Protein AF-0000000067862428 (afdb_homodimer)

Sequence (260 aa):
MLLAIDLQSDEPIYTQICNQIIEGMAKRELLPGDKLPSVRSLGADIGINFHTVNKAYQILKQEGFIQIHRQKGVVIHPDGVAKADELFFTKLQTKLKPLIAESVVRGVTEEKWLEVSKAIFDEMHGRRVEMLLAIDLQSDEPIYTQICNQIIEGMAKRELLPGDKLPSVRSLGADIGINFHTVNKAYQILKQEGFIQIHRQKGVVIHPDGVAKADELFFTKLQTKLKPLIAESVVRGVTEEKWLEVSKAIFDEMHGRRVE

Structure (mmCIF, N/CA/C/O backbone):
data_AF-0000000067862428-model_v1
#
loop_
_entity.id
_entity.type
_entity.pdbx_description
1 polymer 'Lmo0909 protein'
#
loop_
_atom_site.group_PDB
_atom_site.id
_atom_site.type_symbol
_atom_site.label_atom_id
_atom_site.label_alt_id
_atom_site.label_comp_id
_atom_site.label_asym_id
_atom_site.label_entity_id
_atom_site.label_seq_id
_atom_site.pdbx_PDB_ins_code
_atom_site.Cartn_x
_atom_site.Cartn_y
_atom_site.Cartn_z
_atom_site.occupancy
_atom_site.B_iso_or_equiv
_atom_site.auth_seq_id
_atom_site.auth_comp_id
_atom_site.auth_asym_id
_atom_site.auth_atom_id
_atom_site.pdbx_PDB_model_num
ATOM 1 N N . MET A 1 1 ? -0.987 26.234 1.412 1 65.75 1 MET A N 1
ATOM 2 C CA . MET A 1 1 ? -0.55 24.844 1.299 1 65.75 1 MET A CA 1
ATOM 3 C C . MET A 1 1 ? -0.619 24.359 -0.148 1 65.75 1 MET A C 1
ATOM 5 O O . MET A 1 1 ? -1.626 24.578 -0.827 1 65.75 1 MET A O 1
ATOM 9 N N . LEU A 1 2 ? 0.562 23.969 -0.722 1 77.25 2 LEU A N 1
ATOM 10 C CA . LEU A 1 2 ? 0.622 23.625 -2.139 1 77.25 2 LEU A CA 1
ATOM 11 C C . LEU A 1 2 ? 0.621 22.125 -2.332 1 77.25 2 LEU A C 1
ATOM 13 O O . LEU A 1 2 ? 1.569 21.438 -1.937 1 77.25 2 LEU A O 1
ATOM 17 N N . LEU A 1 3 ? -0.553 21.578 -2.594 1 93.06 3 LEU A N 1
ATOM 18 C CA . LEU A 1 3 ? -0.666 20.172 -2.934 1 93.06 3 LEU A CA 1
ATOM 19 C C . LEU A 1 3 ? -0.562 19.969 -4.441 1 93.06 3 LEU A C 1
ATOM 21 O O . LEU A 1 3 ? -1.037 20.797 -5.219 1 93.06 3 LEU A O 1
ATOM 25 N N . ALA A 1 4 ? 0.116 19.016 -4.84 1 94.44 4 ALA A N 1
ATOM 26 C CA . ALA A 1 4 ? 0.214 18.641 -6.246 1 94.44 4 ALA A CA 1
ATOM 27 C C . ALA A 1 4 ? -0.667 17.438 -6.547 1 94.44 4 ALA A C 1
ATOM 29 O O . ALA A 1 4 ? -0.372 16.312 -6.113 1 94.44 4 ALA A O 1
ATOM 30 N N . ILE A 1 5 ? -1.719 17.719 -7.391 1 96.75 5 ILE A N 1
ATOM 31 C CA . ILE A 1 5 ? -2.691 16.672 -7.66 1 96.75 5 ILE A CA 1
ATOM 32 C C . ILE A 1 5 ? -2.492 16.141 -9.078 1 96.75 5 ILE A C 1
ATOM 34 O O . ILE A 1 5 ? -2.357 16.906 -10.023 1 96.75 5 ILE A O 1
ATOM 38 N N . ASP A 1 6 ? -2.398 14.875 -9.195 1 96.5 6 ASP A N 1
ATOM 39 C CA . ASP A 1 6 ? -2.312 14.219 -10.492 1 96.5 6 ASP A CA 1
ATOM 40 C C . ASP A 1 6 ? -3.666 13.641 -10.906 1 96.5 6 ASP A C 1
ATOM 42 O O . ASP A 1 6 ? -4.066 12.578 -10.43 1 96.5 6 ASP A O 1
ATOM 46 N N . LEU A 1 7 ? -4.293 14.258 -11.867 1 95.06 7 LEU A N 1
ATOM 47 C CA . LEU A 1 7 ? -5.637 13.891 -12.289 1 95.06 7 LEU A CA 1
ATOM 48 C C . LEU A 1 7 ? -5.613 12.617 -13.125 1 95.06 7 LEU A C 1
ATOM 50 O O . LEU A 1 7 ? -6.656 12 -13.367 1 95.06 7 LEU A O 1
ATOM 54 N N . GLN A 1 8 ? -4.457 12.172 -13.5 1 95.31 8 GLN A N 1
ATOM 55 C CA . GLN A 1 8 ? -4.348 11 -14.359 1 95.31 8 GLN A CA 1
ATOM 56 C C . GLN A 1 8 ? -3.977 9.758 -13.555 1 95.31 8 GLN A C 1
ATOM 58 O O . GLN A 1 8 ? -3.904 8.656 -14.094 1 95.31 8 GLN A O 1
ATOM 63 N N . SER A 1 9 ? -3.725 9.992 -12.273 1 95.19 9 SER A N 1
ATOM 64 C CA . SER A 1 9 ? -3.35 8.883 -11.398 1 95.19 9 SER A CA 1
ATOM 65 C C . SER A 1 9 ? -4.531 7.957 -11.141 1 95.19 9 SER A C 1
ATOM 67 O O . SER A 1 9 ? -5.684 8.398 -11.125 1 95.19 9 SER A O 1
ATOM 69 N N . ASP A 1 10 ? -4.25 6.695 -10.867 1 91.88 10 ASP A N 1
ATOM 70 C CA . ASP A 1 10 ? -5.281 5.746 -10.461 1 91.88 10 ASP A CA 1
ATOM 71 C C . ASP A 1 10 ? -5.695 5.969 -9.008 1 91.88 10 ASP A C 1
ATOM 73 O O . ASP A 1 10 ? -6.715 5.441 -8.562 1 91.88 10 ASP A O 1
ATOM 77 N N . GLU A 1 11 ? -5 6.797 -8.352 1 95.94 11 GLU A N 1
ATOM 78 C CA . GLU A 1 11 ? -5.316 7.109 -6.961 1 95.94 11 GLU A CA 1
ATOM 79 C C . GLU A 1 11 ? -6.391 8.188 -6.871 1 95.94 11 GLU A C 1
ATOM 81 O O . GLU A 1 11 ? -6.254 9.258 -7.469 1 95.94 11 GLU A O 1
ATOM 86 N N . PRO A 1 12 ? -7.391 7.887 -6.082 1 97.06 12 PRO A N 1
ATOM 87 C CA . PRO A 1 12 ? -8.414 8.922 -5.918 1 97.06 12 PRO A CA 1
ATOM 88 C C . PRO A 1 12 ? -7.836 10.242 -5.402 1 97.06 12 PRO A C 1
ATOM 90 O O . PRO A 1 12 ? -6.91 10.234 -4.586 1 97.06 12 PRO A O 1
ATOM 93 N N . ILE A 1 13 ? -8.422 11.258 -5.773 1 97.56 13 ILE A N 1
ATOM 94 C CA . ILE A 1 13 ? -7.93 12.594 -5.469 1 97.56 13 ILE A CA 1
ATOM 95 C C . ILE A 1 13 ? -7.949 12.82 -3.957 1 97.56 13 ILE A C 1
ATOM 97 O O . ILE A 1 13 ? -7.02 13.398 -3.396 1 97.56 13 ILE A O 1
ATOM 101 N N . TYR A 1 14 ? -9.047 12.352 -3.283 1 98.25 14 TYR A N 1
ATOM 102 C CA . TYR A 1 14 ? -9.117 12.57 -1.843 1 98.25 14 TYR A CA 1
ATOM 103 C C . TYR A 1 14 ? -7.984 11.852 -1.125 1 98.25 14 TYR A C 1
ATOM 105 O O . TYR A 1 14 ? -7.477 12.336 -0.112 1 98.25 14 TYR A O 1
ATOM 113 N N . THR A 1 15 ? -7.562 10.727 -1.69 1 98.25 15 THR A N 1
ATOM 114 C CA . THR A 1 15 ? -6.445 9.992 -1.117 1 98.25 15 THR A CA 1
ATOM 115 C C . THR A 1 15 ? -5.133 10.742 -1.318 1 98.25 15 THR A C 1
ATOM 117 O O . THR A 1 15 ? -4.289 10.781 -0.422 1 98.25 15 THR A O 1
ATOM 120 N N . GLN A 1 16 ? -4.977 11.344 -2.451 1 98.25 16 GLN A N 1
ATOM 121 C CA . GLN A 1 16 ? -3.795 12.156 -2.717 1 98.25 16 GLN A CA 1
ATOM 122 C C . GLN A 1 16 ? -3.691 13.312 -1.729 1 98.25 16 GLN A C 1
ATOM 124 O O . GLN A 1 16 ? -2.609 13.602 -1.215 1 98.25 16 GLN A O 1
ATOM 129 N N . ILE A 1 17 ? -4.812 13.906 -1.473 1 98.19 17 ILE A N 1
ATOM 130 C CA . ILE A 1 17 ? -4.855 15.016 -0.529 1 98.19 17 ILE A CA 1
ATOM 131 C C . ILE A 1 17 ? -4.461 14.531 0.863 1 98.19 17 ILE A C 1
ATOM 133 O O . ILE A 1 17 ? -3.578 15.102 1.503 1 98.19 17 ILE A O 1
ATOM 137 N N . CYS A 1 18 ? -5.074 13.406 1.26 1 98.56 18 CYS A N 1
ATOM 138 C CA . CYS A 1 18 ? -4.746 12.836 2.562 1 98.56 18 CYS A CA 1
ATOM 139 C C . CYS A 1 18 ? -3.256 12.539 2.664 1 98.56 18 CYS A C 1
ATOM 141 O O . CYS A 1 18 ? -2.598 12.961 3.617 1 98.56 18 CYS A O 1
ATOM 143 N N . ASN A 1 19 ? -2.764 11.883 1.667 1 98.56 19 ASN A N 1
ATOM 144 C CA . ASN A 1 19 ? -1.376 11.438 1.685 1 98.56 19 ASN A CA 1
ATOM 145 C C . ASN A 1 19 ? -0.406 12.609 1.73 1 98.56 19 ASN A C 1
ATOM 147 O O . ASN A 1 19 ? 0.596 12.57 2.447 1 98.56 19 ASN A O 1
ATOM 151 N N . GLN A 1 20 ? -0.658 13.633 1.022 1 98.12 20 GLN A N 1
ATOM 152 C CA . GLN A 1 20 ? 0.255 14.766 0.966 1 98.12 20 GLN A CA 1
ATOM 153 C C . GLN A 1 20 ? 0.235 15.555 2.273 1 98.12 20 GLN A C 1
ATOM 155 O O . GLN A 1 20 ? 1.266 16.078 2.705 1 98.12 20 GLN A O 1
ATOM 160 N N . ILE A 1 21 ? -0.926 15.633 2.922 1 98.06 21 ILE A N 1
ATOM 161 C CA . ILE A 1 21 ? -0.999 16.297 4.215 1 98.06 21 ILE A CA 1
ATOM 162 C C . ILE A 1 21 ? -0.227 15.5 5.258 1 98.06 21 ILE A C 1
ATOM 164 O O . ILE A 1 21 ? 0.571 16.062 6.016 1 98.06 21 ILE A O 1
ATOM 168 N N . ILE A 1 22 ? -0.395 14.211 5.215 1 98.44 22 ILE A N 1
ATOM 169 C CA . ILE A 1 22 ? 0.298 13.336 6.156 1 98.44 22 ILE A CA 1
ATOM 170 C C . ILE A 1 22 ? 1.803 13.398 5.902 1 98.44 22 ILE A C 1
ATOM 172 O O . ILE A 1 22 ? 2.596 13.445 6.844 1 98.44 22 ILE A O 1
ATOM 176 N N . GLU A 1 23 ? 2.166 13.406 4.652 1 98.06 23 GLU A N 1
ATOM 177 C CA . GLU A 1 23 ? 3.576 13.539 4.301 1 98.06 23 GLU A CA 1
ATOM 178 C C . GLU A 1 23 ? 4.148 14.859 4.812 1 98.06 23 GLU A C 1
ATOM 180 O O . GLU A 1 23 ? 5.277 14.898 5.305 1 98.06 23 GLU A O 1
ATOM 185 N N . GLY A 1 24 ? 3.369 15.914 4.676 1 97.31 24 GLY A N 1
ATOM 186 C CA . GLY A 1 24 ? 3.785 17.188 5.227 1 97.31 24 GLY A CA 1
ATOM 187 C C . GLY A 1 24 ? 3.99 17.156 6.73 1 97.31 24 GLY A C 1
ATOM 188 O O . GLY A 1 24 ? 4.918 17.781 7.246 1 97.31 24 GLY A O 1
ATOM 189 N N . MET A 1 25 ? 3.148 16.438 7.398 1 97.56 25 MET A N 1
ATOM 190 C CA . MET A 1 25 ? 3.301 16.281 8.844 1 97.56 25 MET A CA 1
ATOM 191 C C . MET A 1 25 ? 4.559 15.469 9.172 1 97.56 25 MET A C 1
ATOM 193 O O . MET A 1 25 ? 5.32 15.844 10.062 1 97.56 25 MET A O 1
ATOM 197 N N . ALA A 1 26 ? 4.762 14.438 8.398 1 97.88 26 ALA A N 1
ATOM 198 C CA . ALA A 1 26 ? 5.914 13.57 8.617 1 97.88 26 ALA A CA 1
ATOM 199 C C . ALA A 1 26 ? 7.223 14.336 8.414 1 97.88 26 ALA A C 1
ATOM 201 O O . ALA A 1 26 ? 8.188 14.133 9.156 1 97.88 26 ALA A O 1
ATOM 202 N N . LYS A 1 27 ? 7.188 15.234 7.484 1 97.31 27 LYS A N 1
ATOM 203 C CA . LYS A 1 27 ? 8.367 16.016 7.148 1 97.31 27 LYS A CA 1
ATOM 204 C C . LYS A 1 27 ? 8.508 17.234 8.062 1 97.31 27 LYS A C 1
ATOM 206 O O . LYS A 1 27 ? 9.438 18.031 7.922 1 97.31 27 LYS A O 1
ATOM 211 N N . ARG A 1 28 ? 7.562 17.469 8.906 1 96.19 28 ARG A N 1
ATOM 212 C CA . ARG A 1 28 ? 7.508 18.562 9.859 1 96.19 28 ARG A CA 1
ATOM 213 C C . ARG A 1 28 ? 7.316 19.906 9.141 1 96.19 28 ARG A C 1
ATOM 215 O O . ARG A 1 28 ? 7.727 20.953 9.648 1 96.19 28 ARG A O 1
ATOM 222 N N . GLU A 1 29 ? 6.785 19.812 7.984 1 96.12 29 GLU A N 1
ATOM 223 C CA . GLU A 1 29 ? 6.359 21.016 7.285 1 96.12 29 GLU A CA 1
ATOM 224 C C . GLU A 1 29 ? 5.02 21.516 7.816 1 96.12 29 GLU A C 1
ATOM 226 O O . GLU A 1 29 ? 4.672 22.688 7.637 1 96.12 29 GLU A O 1
ATOM 231 N N . LEU A 1 30 ? 4.242 20.609 8.383 1 96.75 30 LEU A N 1
ATOM 232 C CA . LEU A 1 30 ? 2.988 20.875 9.078 1 96.75 30 LEU A CA 1
ATOM 233 C C . LEU A 1 30 ? 3.072 20.422 10.539 1 96.75 30 LEU A C 1
ATOM 235 O O . LEU A 1 30 ? 3.256 19.234 10.812 1 96.75 30 LEU A O 1
ATOM 239 N N . LEU A 1 31 ? 2.891 21.312 11.414 1 96.88 31 LEU A N 1
ATOM 240 C CA . LEU A 1 31 ? 3.055 21.031 12.836 1 96.88 31 LEU A CA 1
ATOM 241 C C . LEU A 1 31 ? 1.709 21.062 13.555 1 96.88 31 LEU A C 1
ATOM 243 O O . LEU A 1 31 ? 0.748 21.656 13.062 1 96.88 31 LEU A O 1
ATOM 247 N N . PRO A 1 32 ? 1.643 20.375 14.711 1 97.06 32 PRO A N 1
ATOM 248 C CA . PRO A 1 32 ? 0.407 20.453 15.492 1 97.06 32 PRO A CA 1
ATOM 249 C C . PRO A 1 32 ? -0.049 21.891 15.742 1 97.06 32 PRO A C 1
ATOM 251 O O . PRO A 1 32 ? 0.766 22.75 16.078 1 97.06 32 PRO A O 1
ATOM 254 N N . GLY A 1 33 ? -1.257 22.094 15.461 1 95.94 33 GLY A N 1
ATOM 255 C CA . GLY A 1 33 ? -1.819 23.406 15.688 1 95.94 33 GLY A CA 1
ATOM 256 C C . GLY A 1 33 ? -1.79 24.297 14.453 1 95.94 33 GLY A C 1
ATOM 257 O O . GLY A 1 33 ? -2.475 25.312 14.398 1 95.94 33 GLY A O 1
ATOM 258 N N . ASP A 1 34 ? -1.031 23.922 13.406 1 96.56 34 ASP A N 1
ATOM 259 C CA . ASP A 1 34 ? -0.972 24.719 12.172 1 96.56 34 ASP A CA 1
ATOM 260 C C . ASP A 1 34 ? -2.338 24.781 11.5 1 96.56 34 ASP A C 1
ATOM 262 O O . ASP A 1 34 ? -3.074 23.781 11.477 1 96.56 34 ASP A O 1
ATOM 266 N N . LYS A 1 35 ? -2.574 25.875 10.852 1 96.12 35 LYS A N 1
ATOM 267 C CA . LYS A 1 35 ? -3.824 26.031 10.109 1 96.12 35 LYS A CA 1
ATOM 268 C C . LYS A 1 35 ? -3.727 25.422 8.719 1 96.12 35 LYS A C 1
ATOM 270 O O . LYS A 1 35 ? -2.684 25.516 8.062 1 96.12 35 LYS A O 1
ATOM 275 N N . LEU A 1 36 ? -4.781 24.781 8.32 1 97.06 36 LEU A N 1
ATOM 276 C CA . LEU A 1 36 ? -4.977 24.344 6.941 1 97.06 36 LEU A CA 1
ATOM 277 C C . LEU A 1 36 ? -6.047 25.203 6.262 1 97.06 36 LEU A C 1
ATOM 279 O O . LEU A 1 36 ? -6.906 25.781 6.926 1 97.06 36 LEU A O 1
ATOM 283 N N . PRO A 1 37 ? -5.957 25.328 4.93 1 95.94 37 PRO A N 1
ATOM 284 C CA . PRO A 1 37 ? -7.035 26.047 4.238 1 95.94 37 PRO A CA 1
ATOM 285 C C . PRO A 1 37 ? -8.406 25.422 4.473 1 95.94 37 PRO A C 1
ATOM 287 O O . PRO A 1 37 ? -8.5 24.219 4.762 1 95.94 37 PRO A O 1
ATOM 290 N N . SER A 1 38 ? -9.398 26.219 4.297 1 95.12 38 SER A N 1
ATOM 291 C CA . SER A 1 38 ? -10.758 25.688 4.324 1 95.12 38 SER A CA 1
ATOM 292 C C . SER A 1 38 ? -11 24.75 3.146 1 95.12 38 SER A C 1
ATOM 294 O O . SER A 1 38 ? -10.25 24.75 2.172 1 95.12 38 SER A O 1
ATOM 296 N N . VAL A 1 39 ? -12.055 23.938 3.264 1 95.38 39 VAL A N 1
ATOM 297 C CA . VAL A 1 39 ? -12.445 23.047 2.184 1 95.38 39 VAL A CA 1
ATOM 298 C C . VAL A 1 39 ? -12.617 23.828 0.887 1 95.38 39 VAL A C 1
ATOM 300 O O . VAL A 1 39 ? -12.062 23.453 -0.152 1 95.38 39 VAL A O 1
ATOM 303 N N . ARG A 1 40 ? -13.336 24.969 0.984 1 93.62 40 ARG A N 1
ATOM 304 C CA . ARG A 1 40 ? -13.617 25.781 -0.193 1 93.62 40 ARG A CA 1
ATOM 305 C C . ARG A 1 40 ? -12.344 26.422 -0.741 1 93.62 40 ARG A C 1
ATOM 307 O O . ARG A 1 40 ? -12.109 26.406 -1.951 1 93.62 40 ARG A O 1
ATOM 314 N N . SER A 1 41 ? -11.531 26.938 0.124 1 94.88 41 SER A N 1
ATOM 315 C CA . SER A 1 41 ? -10.297 27.609 -0.287 1 94.88 41 SER A CA 1
ATOM 316 C C . SER A 1 41 ? -9.32 26.609 -0.925 1 94.88 41 SER A C 1
ATOM 318 O O . SER A 1 41 ? -8.727 26.906 -1.961 1 94.88 41 SER A O 1
ATOM 320 N N . LEU A 1 42 ? -9.172 25.422 -0.349 1 95.38 42 LEU A N 1
ATOM 321 C CA . LEU A 1 42 ? -8.266 24.422 -0.904 1 95.38 42 LEU A CA 1
ATOM 322 C C . LEU A 1 42 ? -8.758 23.938 -2.266 1 95.38 42 LEU A C 1
ATOM 324 O O . LEU A 1 42 ? -7.969 23.812 -3.205 1 95.38 42 LEU A O 1
ATOM 328 N N . GLY A 1 43 ? -10.039 23.641 -2.301 1 95.94 43 GLY A N 1
ATOM 329 C CA . GLY A 1 43 ? -10.609 23.234 -3.578 1 95.94 43 GLY A CA 1
ATOM 330 C C . GLY A 1 43 ? -10.336 24.234 -4.688 1 95.94 43 GLY A C 1
ATOM 331 O O . GLY A 1 43 ? -9.953 23.844 -5.797 1 95.94 43 GLY A O 1
ATOM 332 N N . ALA A 1 44 ? -10.508 25.562 -4.379 1 94.62 44 ALA A N 1
ATOM 333 C CA . ALA A 1 44 ? -10.266 26.625 -5.34 1 94.62 44 ALA A CA 1
ATOM 334 C C . ALA A 1 44 ? -8.797 26.703 -5.723 1 94.62 44 ALA A C 1
ATOM 336 O O . ALA A 1 44 ? -8.461 26.859 -6.898 1 94.62 44 ALA A O 1
ATOM 337 N N . ASP A 1 45 ? -7.953 26.531 -4.824 1 92.69 45 ASP A N 1
ATOM 338 C CA . ASP A 1 45 ? -6.512 26.656 -5.027 1 92.69 45 ASP A CA 1
ATOM 339 C C . ASP A 1 45 ? -6 25.562 -5.965 1 92.69 45 ASP A C 1
ATOM 341 O O . ASP A 1 45 ? -5.137 25.812 -6.809 1 92.69 45 ASP A O 1
ATOM 345 N N . ILE A 1 46 ? -6.602 24.328 -5.832 1 92.81 46 ILE A N 1
ATOM 346 C CA . ILE A 1 46 ? -6.02 23.219 -6.574 1 92.81 46 ILE A CA 1
ATOM 347 C C . ILE A 1 46 ? -6.961 22.812 -7.707 1 92.81 46 ILE A C 1
ATOM 349 O O . ILE A 1 46 ? -6.656 21.891 -8.469 1 92.81 46 ILE A O 1
ATOM 353 N N . GLY A 1 47 ? -8.148 23.453 -7.766 1 94.75 47 GLY A N 1
ATOM 354 C CA . GLY A 1 47 ? -9.086 23.188 -8.844 1 94.75 47 GLY A CA 1
ATOM 355 C C . GLY A 1 47 ? -9.812 21.875 -8.688 1 94.75 47 GLY A C 1
ATOM 356 O O . GLY A 1 47 ? -9.969 21.125 -9.656 1 94.75 47 GLY A O 1
ATOM 357 N N . ILE A 1 48 ? -10.156 21.5 -7.5 1 95.62 48 ILE A N 1
ATOM 358 C CA . ILE A 1 48 ? -10.844 20.25 -7.199 1 95.62 48 ILE A CA 1
ATOM 359 C C . ILE A 1 48 ? -12.188 20.531 -6.539 1 95.62 48 ILE A C 1
ATOM 361 O O . ILE A 1 48 ? -12.312 21.484 -5.758 1 95.62 48 ILE A O 1
ATOM 365 N N . ASN A 1 49 ? -13.148 19.781 -6.824 1 95.44 49 ASN A N 1
ATOM 366 C CA . ASN A 1 49 ? -14.484 19.891 -6.242 1 95.44 49 ASN A CA 1
ATOM 367 C C . ASN A 1 49 ? -14.43 19.891 -4.715 1 95.44 49 ASN A C 1
ATOM 369 O O . ASN A 1 49 ? -13.68 19.109 -4.121 1 95.44 49 ASN A O 1
ATOM 373 N N . PHE A 1 50 ? -15.195 20.766 -4.066 1 96 50 PHE A N 1
ATOM 374 C CA . PHE A 1 50 ? -15.18 20.875 -2.615 1 96 50 PHE A CA 1
ATOM 375 C C . PHE A 1 50 ? -15.641 19.578 -1.961 1 96 50 PHE A C 1
ATOM 377 O O . PHE A 1 50 ? -15.18 19.234 -0.873 1 96 50 PHE A O 1
ATOM 384 N N . HIS A 1 51 ? -16.422 18.781 -2.635 1 98 51 HIS A N 1
ATOM 385 C CA . HIS A 1 51 ? -16.875 17.531 -2.045 1 98 51 HIS A CA 1
ATOM 386 C C . HIS A 1 51 ? -15.719 16.547 -1.876 1 98 51 HIS A C 1
ATOM 388 O O . HIS A 1 51 ? -15.672 15.805 -0.894 1 98 51 HIS A O 1
ATOM 394 N N . THR A 1 52 ? -14.852 16.562 -2.846 1 98.12 52 THR A N 1
ATOM 395 C CA . THR A 1 52 ? -13.672 15.703 -2.797 1 98.12 52 THR A CA 1
ATOM 396 C C . THR A 1 52 ? -12.734 16.141 -1.674 1 98.12 52 THR A C 1
ATOM 398 O O . THR A 1 52 ? -12.234 15.305 -0.916 1 98.12 52 THR A O 1
ATOM 401 N N . VAL A 1 53 ? -12.555 17.438 -1.576 1 97.62 53 VAL A N 1
ATOM 402 C CA . VAL A 1 53 ? -11.719 17.969 -0.512 1 97.62 53 VAL A CA 1
ATOM 403 C C . VAL A 1 53 ? -12.336 17.656 0.847 1 97.62 53 VAL A C 1
ATOM 405 O O . VAL A 1 53 ? -11.641 17.25 1.776 1 97.62 53 VAL A O 1
ATOM 408 N N . ASN A 1 54 ? -13.641 17.844 0.925 1 97.94 54 ASN A N 1
ATOM 409 C CA . ASN A 1 54 ? -14.344 17.578 2.174 1 97.94 54 ASN A CA 1
ATOM 410 C C . ASN A 1 54 ? -14.203 16.109 2.588 1 97.94 54 ASN A C 1
ATOM 412 O O . ASN A 1 54 ? -14.016 15.812 3.77 1 97.94 54 ASN A O 1
ATOM 416 N N . LYS A 1 55 ? -14.312 15.203 1.648 1 98.5 55 LYS A N 1
ATOM 417 C CA . LYS A 1 55 ? -14.109 13.789 1.937 1 98.5 55 LYS A CA 1
ATOM 418 C C . LYS A 1 55 ? -12.727 13.547 2.549 1 98.5 55 LYS A C 1
ATOM 420 O O . LYS A 1 55 ? -12.602 12.836 3.543 1 98.5 55 LYS A O 1
ATOM 425 N N . ALA A 1 56 ? -11.711 14.164 1.992 1 98.44 56 ALA A N 1
ATOM 426 C CA . ALA A 1 56 ? -10.352 14.016 2.504 1 98.44 56 ALA A CA 1
ATOM 427 C C . ALA A 1 56 ? -10.242 14.547 3.932 1 98.44 56 ALA A C 1
ATOM 429 O O . ALA A 1 56 ? -9.688 13.883 4.809 1 98.44 56 ALA A O 1
ATOM 430 N N . TYR A 1 57 ? -10.773 15.703 4.172 1 98.25 57 TYR A N 1
ATOM 431 C CA . TYR A 1 57 ? -10.695 16.328 5.488 1 98.25 57 TYR A CA 1
ATOM 432 C C . TYR A 1 57 ? -11.461 15.523 6.523 1 98.25 57 TYR A C 1
ATOM 434 O O . TYR A 1 57 ? -11.031 15.406 7.672 1 98.25 57 TYR A O 1
ATOM 442 N N . GLN A 1 58 ? -12.578 14.953 6.078 1 98.38 58 GLN A N 1
ATOM 443 C CA . GLN A 1 58 ? -13.352 14.141 7.012 1 98.38 58 GLN A CA 1
ATOM 444 C C . GLN A 1 58 ? -12.586 12.883 7.406 1 98.38 58 GLN A C 1
ATOM 446 O O . GLN A 1 58 ? -12.594 12.477 8.57 1 98.38 58 GLN A O 1
ATOM 451 N N . ILE A 1 59 ? -11.945 12.273 6.48 1 98.31 59 ILE A N 1
ATOM 452 C CA . ILE A 1 59 ? -11.133 11.094 6.758 1 98.31 59 ILE A CA 1
ATOM 453 C C . ILE A 1 59 ? -10 11.453 7.711 1 98.31 59 ILE A C 1
ATOM 455 O O . ILE A 1 59 ? -9.781 10.773 8.711 1 98.31 59 ILE A O 1
ATOM 459 N N . LEU A 1 60 ? -9.312 12.547 7.438 1 98.44 60 LEU A N 1
ATOM 460 C CA . LEU A 1 60 ? -8.211 13 8.273 1 98.44 60 LEU A CA 1
ATOM 461 C C . LEU A 1 60 ? -8.688 13.32 9.688 1 98.44 60 LEU A C 1
ATOM 463 O O . LEU A 1 60 ? -7.984 13.047 10.656 1 98.44 60 LEU A O 1
ATOM 467 N N . LYS A 1 61 ? -9.891 13.914 9.742 1 98.19 61 LYS A N 1
ATOM 468 C CA . LYS A 1 61 ? -10.469 14.227 11.047 1 98.19 61 LYS A CA 1
ATOM 469 C C . LYS A 1 61 ? -10.781 12.953 11.828 1 98.19 61 LYS A C 1
ATOM 471 O O . LYS A 1 61 ? -10.422 12.836 13 1 98.19 61 LYS A O 1
ATOM 476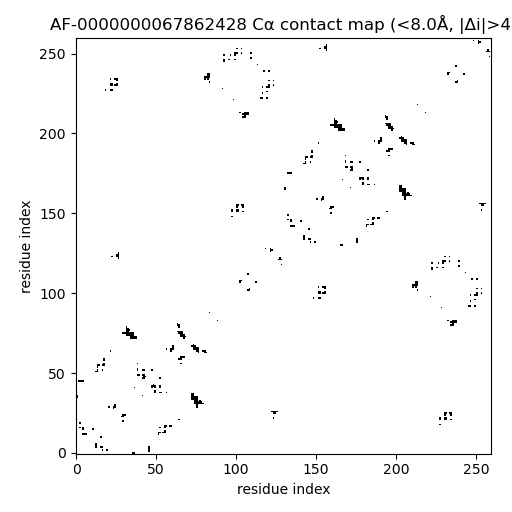 N N . GLN A 1 62 ? -11.414 11.992 11.172 1 97.69 62 GLN A N 1
ATOM 477 C CA . GLN A 1 62 ? -11.797 10.742 11.805 1 97.69 62 GLN A CA 1
ATOM 478 C C . GLN A 1 62 ? -10.578 9.977 12.312 1 97.69 62 GLN A C 1
ATOM 480 O O . GLN A 1 62 ? -10.625 9.336 13.367 1 97.69 62 GLN A O 1
ATOM 485 N N . GLU A 1 63 ? -9.516 10.078 11.562 1 97.19 63 GLU A N 1
ATOM 486 C CA . GLU A 1 63 ? -8.305 9.344 11.906 1 97.19 63 GLU A CA 1
ATOM 487 C C . GLU A 1 63 ? -7.461 10.117 12.922 1 97.19 63 GLU A C 1
ATOM 489 O O . GLU A 1 63 ? -6.398 9.648 13.336 1 97.19 63 GLU A O 1
ATOM 494 N N . GLY A 1 64 ? -7.828 11.344 13.203 1 97.69 64 GLY A N 1
ATOM 495 C CA . GLY A 1 64 ? -7.227 12.102 14.297 1 97.69 64 GLY A CA 1
ATOM 496 C C . GLY A 1 64 ? -6.078 12.984 13.852 1 97.69 64 GLY A C 1
ATOM 497 O O . GLY A 1 64 ? -5.273 13.43 14.672 1 97.69 64 GLY A O 1
ATOM 498 N N . PHE A 1 65 ? -5.996 13.273 12.562 1 98.31 65 PHE A N 1
ATOM 499 C CA . PHE A 1 65 ? -4.887 14.07 12.062 1 98.31 65 PHE A CA 1
ATOM 500 C C . PHE A 1 65 ? -5.199 15.555 12.156 1 98.31 65 PHE A C 1
ATOM 502 O O . PHE A 1 65 ? -4.297 16.375 12.375 1 98.31 65 PHE A O 1
ATOM 509 N N . ILE A 1 66 ? -6.535 15.883 11.992 1 98.19 66 ILE A N 1
ATOM 510 C CA . ILE A 1 66 ? -6.895 17.297 11.992 1 98.19 66 ILE A CA 1
ATOM 511 C C . ILE A 1 66 ? -8.148 17.516 12.836 1 98.19 66 ILE A C 1
ATOM 513 O O . ILE A 1 66 ? -8.812 16.547 13.234 1 98.19 66 ILE A O 1
ATOM 517 N N . GLN A 1 67 ? -8.367 18.75 13.117 1 97.38 67 GLN A N 1
ATOM 518 C CA . GLN A 1 67 ? -9.609 19.203 13.734 1 97.38 67 GLN A CA 1
ATOM 519 C C . GLN A 1 67 ? -10.297 20.25 12.867 1 97.38 67 GLN A C 1
ATOM 521 O O . GLN A 1 67 ? -9.633 21.094 12.25 1 97.38 67 GLN A O 1
ATOM 526 N N . ILE A 1 68 ? -11.555 20.125 12.859 1 94.94 68 ILE A N 1
ATOM 527 C CA . ILE A 1 68 ? -12.352 21.094 12.125 1 94.94 68 ILE A CA 1
ATOM 528 C C . ILE A 1 68 ? -13.219 21.891 13.102 1 94.94 68 ILE A C 1
ATOM 530 O O . ILE A 1 68 ? -14.008 21.312 13.852 1 94.94 68 ILE A O 1
ATOM 534 N N . HIS A 1 69 ? -13.016 23.188 13.102 1 90.88 69 HIS A N 1
ATOM 535 C CA . HIS A 1 69 ? -13.797 24.078 13.938 1 90.88 69 HIS A CA 1
ATOM 536 C C . HIS A 1 69 ? -14.656 25.016 13.086 1 90.88 69 HIS A C 1
ATOM 538 O O . HIS A 1 69 ? -14.18 25.562 12.094 1 90.88 69 HIS A O 1
ATOM 544 N N . ARG A 1 70 ? -15.859 25.141 13.43 1 85.88 70 ARG A N 1
ATOM 545 C CA . ARG A 1 70 ? -16.797 25.984 12.695 1 85.88 70 ARG A CA 1
ATOM 546 C C . ARG A 1 70 ? -16.281 27.422 12.586 1 85.88 70 ARG A C 1
ATOM 548 O O . ARG A 1 70 ? -16.359 28.047 11.523 1 85.88 70 ARG A O 1
ATOM 555 N N . GLN A 1 71 ? -15.641 28 13.633 1 84.56 71 GLN A N 1
ATOM 556 C CA . GLN A 1 71 ? -15.234 29.406 13.656 1 84.56 71 GLN A CA 1
ATOM 557 C C . GLN A 1 71 ? -13.734 29.547 13.414 1 84.56 71 GLN A C 1
ATOM 559 O O . GLN A 1 71 ? -13.297 30.516 12.797 1 84.56 71 GLN A O 1
ATOM 564 N N . LYS A 1 72 ? -12.953 28.5 13.688 1 84.38 72 LYS A N 1
ATOM 565 C CA . LYS A 1 72 ? -11.5 28.625 13.664 1 84.38 72 LYS A CA 1
ATOM 566 C C . LYS A 1 72 ? -10.906 27.953 12.43 1 84.38 72 LYS A C 1
ATOM 568 O O . LYS A 1 72 ? -9.719 28.078 12.156 1 84.38 72 LYS A O 1
ATOM 573 N N . GLY A 1 73 ? -11.766 27.25 11.758 1 93.94 73 GLY A N 1
ATOM 574 C CA . GLY A 1 73 ? -11.266 26.609 10.555 1 93.94 73 GLY A CA 1
ATOM 575 C C . GLY A 1 73 ? -10.703 25.219 10.797 1 93.94 73 GLY A C 1
ATOM 576 O O . GLY A 1 73 ? -11.203 24.484 11.641 1 93.94 73 GLY A O 1
ATOM 577 N N . VAL A 1 74 ? -9.75 24.828 9.93 1 96.5 74 VAL A N 1
ATOM 578 C CA . VAL A 1 74 ? -9.148 23.5 9.984 1 96.5 74 VAL A CA 1
ATOM 579 C C . VAL A 1 74 ? -7.715 23.609 10.508 1 96.5 74 VAL A C 1
ATOM 581 O O . VAL A 1 74 ? -6.941 24.453 10.047 1 96.5 74 VAL A O 1
ATOM 584 N N . VAL A 1 75 ? -7.355 22.766 11.484 1 97.25 75 VAL A N 1
ATOM 585 C CA . VAL A 1 75 ? -6 22.797 12.016 1 97.25 75 VAL A CA 1
ATOM 586 C C . VAL A 1 75 ? -5.465 21.375 12.148 1 97.25 75 VAL A C 1
ATOM 588 O O . VAL A 1 75 ? -6.238 20.422 12.32 1 97.25 75 VAL A O 1
ATOM 591 N N . ILE A 1 76 ? -4.203 21.266 12.023 1 97.94 76 ILE A N 1
ATOM 592 C CA . ILE A 1 76 ? -3.588 20 12.422 1 97.94 76 ILE A CA 1
ATOM 593 C C . ILE A 1 76 ? -3.885 19.734 13.898 1 97.94 76 ILE A C 1
ATOM 595 O O . ILE A 1 76 ? -3.824 20.641 14.727 1 97.94 76 ILE A O 1
ATOM 599 N N . HIS A 1 77 ? -4.219 18.516 14.227 1 97.38 77 HIS A N 1
ATOM 600 C CA . HIS A 1 77 ? -4.582 18.219 15.609 1 97.38 77 HIS A CA 1
ATOM 601 C C . HIS A 1 77 ? -3.529 18.75 16.578 1 97.38 77 HIS A C 1
ATOM 603 O O . HIS A 1 77 ? -2.363 18.359 16.516 1 97.38 77 HIS A O 1
ATOM 609 N N . PRO A 1 78 ? -3.889 19.594 17.516 1 95.75 78 PRO A N 1
ATOM 610 C CA . PRO A 1 78 ? -2.922 20.312 18.344 1 95.75 78 PRO A CA 1
ATOM 611 C C . PRO A 1 78 ? -2.16 19.375 19.297 1 95.75 78 PRO A C 1
ATOM 613 O O . PRO A 1 78 ? -1.022 19.672 19.672 1 95.75 78 PRO A O 1
ATOM 616 N N . ASP A 1 79 ? -2.717 18.25 19.688 1 94.75 79 ASP A N 1
ATOM 617 C CA . ASP A 1 79 ? -2.068 17.312 20.609 1 94.75 79 ASP A CA 1
ATOM 618 C C . ASP A 1 79 ? -1.247 16.281 19.844 1 94.75 79 ASP A C 1
ATOM 620 O O . ASP A 1 79 ? -0.712 15.344 20.438 1 94.75 79 ASP A O 1
ATOM 624 N N . GLY A 1 80 ? -1.168 16.406 18.516 1 93.25 80 GLY A N 1
ATOM 625 C CA . GLY A 1 80 ? -0.511 15.398 17.703 1 93.25 80 GLY A CA 1
ATOM 626 C C . GLY A 1 80 ? -1.411 14.227 17.375 1 93.25 80 GLY A C 1
ATOM 627 O O . GLY A 1 80 ? -2.613 14.258 17.641 1 93.25 80 GLY A O 1
ATOM 628 N N . VAL A 1 81 ? -0.812 13.266 16.703 1 94.94 81 VAL A N 1
ATOM 629 C CA . VAL A 1 81 ? -1.557 12.078 16.281 1 94.94 81 VAL A CA 1
ATOM 630 C C . VAL A 1 81 ? -1.261 10.922 17.234 1 94.94 81 VAL A C 1
ATOM 632 O O . VAL A 1 81 ? -0.164 10.836 17.797 1 94.94 81 VAL A O 1
ATOM 635 N N . ALA A 1 82 ? -2.238 10.117 17.422 1 95.81 82 ALA A N 1
ATOM 636 C CA . ALA A 1 82 ? -2.055 8.953 18.281 1 95.81 82 ALA A CA 1
ATOM 637 C C . ALA A 1 82 ? -0.906 8.078 17.797 1 95.81 82 ALA A C 1
ATOM 639 O O . ALA A 1 82 ? -0.745 7.883 16.594 1 95.81 82 ALA A O 1
ATOM 640 N N . LYS A 1 83 ? -0.141 7.598 18.75 1 97.38 83 LYS A N 1
ATOM 641 C CA . LYS A 1 83 ? 0.939 6.676 18.406 1 97.38 83 LYS A CA 1
ATOM 642 C C . LYS A 1 83 ? 0.39 5.375 17.844 1 97.38 83 LYS A C 1
ATOM 644 O O . LYS A 1 83 ? -0.746 4.992 18.125 1 97.38 83 LYS A O 1
ATOM 649 N N . ALA A 1 84 ? 1.213 4.766 17.062 1 98.12 84 ALA A N 1
ATOM 650 C CA . ALA A 1 84 ? 0.813 3.492 16.469 1 98.12 84 ALA A CA 1
ATOM 651 C C . ALA A 1 84 ? 0.443 2.48 17.562 1 98.12 84 ALA A C 1
ATOM 653 O O . ALA A 1 84 ? 1.195 2.283 18.516 1 98.12 84 ALA A O 1
ATOM 654 N N . ASP A 1 85 ? -0.69 1.877 17.406 1 97.5 85 ASP A N 1
ATOM 655 C CA . ASP A 1 85 ? -1.126 0.818 18.312 1 97.5 85 ASP A CA 1
ATOM 656 C C . ASP A 1 85 ? -1.2 -0.525 17.594 1 97.5 85 ASP A C 1
ATOM 658 O O . ASP A 1 85 ? -0.76 -0.646 16.453 1 97.5 85 ASP A O 1
ATOM 662 N N . GLU A 1 86 ? -1.74 -1.513 18.219 1 97.56 86 GLU A N 1
ATOM 663 C CA . GLU A 1 86 ? -1.777 -2.854 17.641 1 97.56 86 GLU A CA 1
ATOM 664 C C . GLU A 1 86 ? -2.615 -2.887 16.375 1 97.56 86 GLU A C 1
ATOM 666 O O . GLU A 1 86 ? -2.283 -3.6 15.422 1 97.56 86 GLU A O 1
ATOM 671 N N . LEU A 1 87 ? -3.662 -2.121 16.438 1 96.56 87 LEU A N 1
ATOM 672 C CA . LEU A 1 87 ? -4.543 -2.082 15.273 1 96.56 87 LEU A CA 1
ATOM 673 C C . LEU A 1 87 ? -3.83 -1.466 14.07 1 96.56 87 LEU A C 1
ATOM 675 O O . LEU A 1 87 ? -3.965 -1.952 12.945 1 96.56 87 LEU A O 1
ATOM 679 N N . PHE A 1 88 ? -3.059 -0.375 14.367 1 97.38 88 PHE A N 1
ATOM 680 C CA . PHE A 1 88 ? -2.287 0.251 13.297 1 97.38 88 PHE A CA 1
ATOM 681 C C . PHE A 1 88 ? -1.301 -0.739 12.688 1 97.38 88 PHE A C 1
ATOM 683 O O . PHE A 1 88 ? -1.201 -0.852 11.469 1 97.38 88 PHE A O 1
ATOM 690 N N . PHE A 1 89 ? -0.607 -1.522 13.492 1 98.12 89 PHE A N 1
ATOM 691 C CA . PHE A 1 89 ? 0.41 -2.439 12.984 1 98.12 89 PHE A CA 1
ATOM 692 C C . PHE A 1 89 ? -0.228 -3.578 12.203 1 98.12 89 PHE A C 1
ATOM 694 O O . PHE A 1 89 ? 0.333 -4.043 11.211 1 98.12 89 PHE A O 1
ATOM 701 N N . THR A 1 90 ? -1.39 -4.031 12.672 1 97.44 90 THR A N 1
ATOM 702 C CA . THR A 1 90 ? -2.105 -5.062 11.93 1 97.44 90 THR A CA 1
ATOM 703 C C . THR A 1 90 ? -2.477 -4.566 10.531 1 97.44 90 THR A C 1
ATOM 705 O O . THR A 1 90 ? -2.291 -5.277 9.547 1 97.44 90 THR A O 1
ATOM 708 N N . LYS A 1 91 ? -2.953 -3.336 10.453 1 97 91 LYS A N 1
ATOM 709 C CA . LYS A 1 91 ? -3.301 -2.736 9.164 1 97 91 LYS A CA 1
ATOM 710 C C . LYS A 1 91 ? -2.064 -2.561 8.289 1 97 91 LYS A C 1
ATOM 712 O O . LYS A 1 91 ? -2.107 -2.828 7.086 1 97 91 LYS A O 1
ATOM 717 N N . LEU A 1 92 ? -0.985 -2.09 8.922 1 98.12 92 LEU A N 1
ATOM 718 C CA . LEU A 1 92 ? 0.273 -1.894 8.211 1 98.12 92 LEU A CA 1
ATOM 719 C C . LEU A 1 92 ? 0.773 -3.207 7.617 1 98.12 92 LEU A C 1
ATOM 721 O O . LEU A 1 92 ? 1.165 -3.26 6.449 1 98.12 92 LEU A O 1
ATOM 725 N N . GLN A 1 93 ? 0.752 -4.262 8.383 1 98.06 93 GLN A N 1
ATOM 726 C CA . GLN A 1 93 ? 1.188 -5.574 7.918 1 98.06 93 GLN A CA 1
ATOM 727 C C . GLN A 1 93 ? 0.352 -6.039 6.73 1 98.06 93 GLN A C 1
ATOM 729 O O . GLN A 1 93 ? 0.89 -6.57 5.758 1 98.06 93 GLN A O 1
ATOM 734 N N . THR A 1 94 ? -0.948 -5.777 6.879 1 97.19 94 THR A N 1
ATOM 735 C CA . THR A 1 94 ? -1.866 -6.188 5.824 1 97.19 94 THR A CA 1
ATOM 736 C C . THR A 1 94 ? -1.543 -5.465 4.516 1 97.19 94 THR A C 1
ATOM 738 O O . THR A 1 94 ? -1.639 -6.051 3.438 1 97.19 94 THR A O 1
ATOM 741 N N . LYS A 1 95 ? -1.12 -4.219 4.586 1 97.81 95 LYS A N 1
ATOM 742 C CA . LYS A 1 95 ? -0.798 -3.424 3.406 1 97.81 95 LYS A CA 1
ATOM 743 C C . LYS A 1 95 ? 0.584 -3.777 2.865 1 97.81 95 LYS A C 1
ATOM 745 O O . LYS A 1 95 ? 0.81 -3.746 1.654 1 97.81 95 LYS A O 1
ATOM 750 N N . LEU A 1 96 ? 1.509 -4.148 3.721 1 98.69 96 LEU A N 1
ATOM 751 C CA . LEU A 1 96 ? 2.885 -4.426 3.326 1 98.69 96 LEU A CA 1
ATOM 752 C C . LEU A 1 96 ? 3.01 -5.828 2.738 1 98.69 96 LEU A C 1
ATOM 754 O O . LEU A 1 96 ? 3.854 -6.07 1.872 1 98.69 96 LEU A O 1
ATOM 758 N N . LYS A 1 97 ? 2.17 -6.758 3.154 1 98.44 97 LYS A N 1
ATOM 759 C CA . LYS A 1 97 ? 2.305 -8.164 2.795 1 98.44 97 LYS A CA 1
ATOM 760 C C . LYS A 1 97 ? 2.273 -8.352 1.281 1 98.44 97 LYS A C 1
ATOM 762 O O . LYS A 1 97 ? 3.184 -8.953 0.707 1 98.44 97 LYS A O 1
ATOM 767 N N . PRO A 1 98 ? 1.264 -7.758 0.614 1 98.38 98 PRO A N 1
ATOM 768 C CA . PRO A 1 98 ? 1.263 -7.949 -0.839 1 98.38 98 PRO A CA 1
ATOM 769 C C . PRO A 1 98 ? 2.443 -7.266 -1.523 1 98.38 98 PRO A C 1
ATOM 771 O O . PRO A 1 98 ? 2.945 -7.758 -2.537 1 98.38 98 PRO A O 1
ATOM 774 N N . LEU A 1 99 ? 2.885 -6.145 -1.044 1 98.75 99 LEU A N 1
ATOM 775 C CA . LEU A 1 99 ? 4.023 -5.441 -1.625 1 98.75 99 LEU A CA 1
ATOM 776 C C . LEU A 1 99 ? 5.301 -6.262 -1.479 1 98.75 99 LEU A C 1
ATOM 778 O O . LEU A 1 99 ? 6.086 -6.367 -2.422 1 98.75 99 LEU A O 1
ATOM 782 N N . ILE A 1 100 ? 5.492 -6.871 -0.335 1 98.88 100 ILE A N 1
ATOM 783 C CA . ILE A 1 100 ? 6.684 -7.668 -0.072 1 98.88 100 ILE A CA 1
ATOM 784 C C . ILE A 1 100 ? 6.621 -8.969 -0.866 1 98.88 100 ILE A C 1
ATOM 786 O O . ILE A 1 100 ? 7.621 -9.406 -1.44 1 98.88 100 ILE A O 1
ATOM 790 N N . ALA A 1 101 ? 5.441 -9.586 -0.938 1 98.62 101 ALA A N 1
ATOM 791 C CA . ALA A 1 101 ? 5.281 -10.812 -1.717 1 98.62 101 ALA A CA 1
ATOM 792 C C . ALA A 1 101 ? 5.691 -10.594 -3.17 1 98.62 101 ALA A C 1
ATOM 794 O O . ALA A 1 101 ? 6.465 -11.375 -3.727 1 98.62 101 ALA A O 1
ATOM 795 N N . GLU A 1 102 ? 5.172 -9.523 -3.729 1 98.56 102 GLU A N 1
ATOM 796 C CA . GLU A 1 102 ? 5.527 -9.25 -5.117 1 98.56 102 GLU A CA 1
ATOM 797 C C . GLU A 1 102 ? 7.02 -8.953 -5.258 1 98.56 102 GLU A C 1
ATOM 799 O O . GLU A 1 102 ? 7.656 -9.391 -6.223 1 98.56 102 GLU A O 1
ATOM 804 N N . SER A 1 103 ? 7.547 -8.195 -4.324 1 98.75 103 SER A N 1
ATOM 805 C CA . SER A 1 103 ? 8.977 -7.895 -4.328 1 98.75 103 SER A CA 1
ATOM 806 C C . SER A 1 103 ? 9.805 -9.172 -4.301 1 98.75 103 SER A C 1
ATOM 808 O O . SER A 1 103 ? 10.773 -9.305 -5.051 1 98.75 103 SER A O 1
ATOM 810 N N . VAL A 1 104 ? 9.414 -10.133 -3.482 1 98.25 104 VAL A N 1
ATOM 811 C CA . VAL A 1 104 ? 10.125 -11.406 -3.365 1 98.25 104 VAL A CA 1
ATOM 812 C C . VAL A 1 104 ? 10.055 -12.156 -4.691 1 98.25 104 VAL A C 1
ATOM 814 O O . VAL A 1 104 ? 11.07 -12.648 -5.188 1 98.25 104 VAL A O 1
ATOM 817 N N . VAL A 1 105 ? 8.891 -12.18 -5.273 1 97.88 105 VAL A N 1
ATOM 818 C CA . VAL A 1 105 ? 8.688 -12.914 -6.52 1 97.88 105 VAL A CA 1
ATOM 819 C C . VAL A 1 105 ? 9.555 -12.305 -7.621 1 97.88 105 VAL A C 1
ATOM 821 O O . VAL A 1 105 ? 10.078 -13.023 -8.477 1 97.88 105 VAL A O 1
ATOM 824 N N . ARG A 1 106 ? 9.805 -11 -7.492 1 98.12 106 ARG A N 1
ATOM 825 C CA . ARG A 1 106 ? 10.562 -10.305 -8.523 1 98.12 106 ARG A CA 1
ATOM 826 C C . ARG A 1 106 ? 12.039 -10.195 -8.148 1 98.12 106 ARG A C 1
ATOM 828 O O . ARG A 1 106 ? 12.789 -9.445 -8.766 1 98.12 106 ARG A O 1
ATOM 835 N N . GLY A 1 107 ? 12.43 -10.82 -7.07 1 97.5 107 GLY A N 1
ATOM 836 C CA . GLY A 1 107 ? 13.836 -10.977 -6.746 1 97.5 107 GLY A CA 1
ATOM 837 C C . GLY A 1 107 ? 14.383 -9.844 -5.891 1 97.5 107 GLY A C 1
ATOM 838 O O . GLY A 1 107 ? 15.594 -9.664 -5.785 1 97.5 107 GLY A O 1
ATOM 839 N N . VAL A 1 108 ? 13.516 -9.062 -5.312 1 98.19 108 VAL A N 1
ATOM 840 C CA . VAL A 1 108 ? 13.961 -8.008 -4.41 1 98.19 108 VAL A CA 1
ATOM 841 C C . VAL A 1 108 ? 14.383 -8.609 -3.074 1 98.19 108 VAL A C 1
ATOM 843 O O . VAL A 1 108 ? 13.602 -9.312 -2.426 1 98.19 108 VAL A O 1
ATOM 846 N N . THR A 1 109 ? 15.578 -8.344 -2.674 1 97.19 109 THR A N 1
ATOM 847 C CA . THR A 1 109 ? 16.094 -8.875 -1.419 1 97.19 109 THR A CA 1
ATOM 848 C C . THR A 1 109 ? 15.633 -8.023 -0.237 1 97.19 109 THR A C 1
ATOM 850 O O . THR A 1 109 ? 15.18 -6.895 -0.418 1 97.19 109 THR A O 1
ATOM 853 N N . GLU A 1 110 ? 15.75 -8.656 0.894 1 97.06 110 GLU A N 1
ATOM 854 C CA . GLU A 1 110 ? 15.453 -7.898 2.107 1 97.06 110 GLU A CA 1
ATOM 855 C C . GLU A 1 110 ? 16.328 -6.652 2.209 1 97.06 110 GLU A C 1
ATOM 857 O O . GLU A 1 110 ? 15.852 -5.586 2.611 1 97.06 110 GLU A O 1
ATOM 862 N N . GLU A 1 111 ? 17.562 -6.797 1.822 1 97.31 111 GLU A N 1
ATOM 863 C CA . GLU A 1 111 ? 18.5 -5.68 1.86 1 97.31 111 GLU A CA 1
ATOM 864 C C . GLU A 1 111 ? 18.047 -4.543 0.951 1 97.31 111 GLU A C 1
ATOM 866 O O . GLU A 1 111 ? 18.062 -3.373 1.346 1 97.31 111 GLU A O 1
ATOM 871 N N . LYS A 1 112 ? 17.672 -4.871 -0.25 1 97.94 112 LYS A N 1
ATOM 872 C CA . LYS A 1 112 ? 17.219 -3.85 -1.189 1 97.94 112 LYS A CA 1
ATOM 873 C C . LYS A 1 112 ? 15.93 -3.197 -0.71 1 97.94 112 LYS A C 1
ATOM 875 O O . LYS A 1 112 ? 15.758 -1.984 -0.839 1 97.94 112 LYS A O 1
ATOM 880 N N . TRP A 1 113 ? 15.008 -4.035 -0.173 1 98.38 113 TRP A N 1
ATOM 881 C CA . TRP A 1 113 ? 13.773 -3.523 0.417 1 98.38 113 TRP A CA 1
ATOM 882 C C . TRP A 1 113 ? 14.078 -2.49 1.498 1 98.38 113 TRP A C 1
ATOM 884 O O . TRP A 1 113 ? 13.461 -1.42 1.531 1 98.38 113 TRP A O 1
ATOM 894 N N . LEU A 1 114 ? 15.031 -2.785 2.34 1 97.19 114 LEU A N 1
ATOM 895 C CA . LEU A 1 114 ? 15.422 -1.896 3.428 1 97.19 114 LEU A CA 1
ATOM 896 C C . LEU A 1 114 ? 16.031 -0.607 2.889 1 97.19 114 LEU A C 1
ATOM 898 O O . LEU A 1 114 ? 15.797 0.473 3.432 1 97.19 114 LEU A O 1
ATOM 902 N N . GLU A 1 115 ? 16.812 -0.725 1.874 1 97.81 115 GLU A N 1
ATOM 903 C CA . GLU A 1 115 ? 17.406 0.452 1.256 1 97.81 115 GLU A CA 1
ATOM 904 C C . GLU A 1 115 ? 16.344 1.414 0.742 1 97.81 115 GLU A C 1
ATOM 906 O O . GLU A 1 115 ? 16.438 2.625 0.948 1 97.81 115 GLU A O 1
ATOM 911 N N . VAL A 1 116 ? 15.352 0.851 0.099 1 98.31 116 VAL A N 1
ATOM 912 C CA . VAL A 1 116 ? 14.273 1.671 -0.443 1 98.31 116 VAL A CA 1
ATOM 913 C C . VAL A 1 116 ? 13.508 2.344 0.697 1 98.31 116 VAL A C 1
ATOM 915 O O . VAL A 1 116 ? 13.25 3.549 0.651 1 98.31 116 VAL A O 1
ATOM 918 N N . SER A 1 117 ? 13.156 1.543 1.718 1 98.56 117 SER A N 1
ATOM 919 C CA . SER A 1 117 ? 12.445 2.076 2.875 1 98.56 117 SER A CA 1
ATOM 920 C C . SER A 1 117 ? 13.25 3.176 3.561 1 98.56 117 SER A C 1
ATOM 922 O O . SER A 1 117 ? 12.703 4.227 3.906 1 98.56 117 SER A O 1
ATOM 924 N N . LYS A 1 118 ? 14.57 2.939 3.729 1 97.75 118 LYS A N 1
ATOM 925 C CA . LYS A 1 118 ? 15.445 3.891 4.41 1 97.75 118 LYS A CA 1
ATOM 926 C C . LYS A 1 118 ? 15.516 5.215 3.654 1 97.75 118 LYS A C 1
ATOM 928 O O . LYS A 1 118 ? 15.531 6.285 4.266 1 97.75 118 LYS A O 1
ATOM 933 N N . ALA A 1 119 ? 15.602 5.109 2.4 1 97.94 119 ALA A N 1
ATOM 934 C CA . AL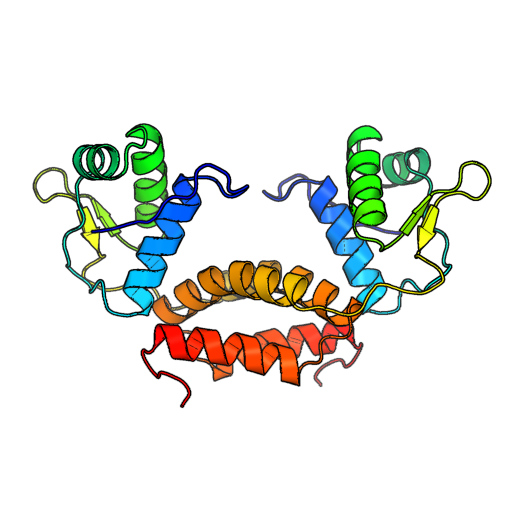A A 1 119 ? 15.633 6.324 1.588 1 97.94 119 ALA A CA 1
ATOM 935 C C . ALA A 1 119 ? 14.383 7.176 1.826 1 97.94 119 ALA A C 1
ATOM 937 O O . ALA A 1 119 ? 14.477 8.406 1.905 1 97.94 119 ALA A O 1
ATOM 938 N N . ILE A 1 120 ? 13.258 6.547 1.981 1 98.44 120 ILE A N 1
ATOM 939 C CA . ILE A 1 120 ? 12.008 7.27 2.193 1 98.44 120 ILE A CA 1
ATOM 940 C C . ILE A 1 120 ? 11.977 7.832 3.611 1 98.44 120 ILE A C 1
ATOM 942 O O . ILE A 1 120 ? 11.562 8.977 3.822 1 98.44 120 ILE A O 1
ATOM 946 N N . PHE A 1 121 ? 12.406 7.059 4.59 1 98.38 121 PHE A N 1
ATOM 947 C CA . PHE A 1 121 ? 12.508 7.559 5.953 1 98.38 121 PHE A CA 1
ATOM 948 C C . PHE A 1 121 ? 13.383 8.805 6.012 1 98.38 121 PHE A C 1
ATOM 950 O O . PHE A 1 121 ? 13.047 9.773 6.691 1 98.38 121 PHE A O 1
ATOM 957 N N . ASP A 1 122 ? 14.516 8.719 5.293 1 97.56 122 ASP A N 1
ATOM 958 C CA . ASP A 1 122 ? 15.43 9.852 5.262 1 97.56 122 ASP A CA 1
ATOM 959 C C . ASP A 1 122 ? 14.75 11.094 4.684 1 97.56 122 ASP A C 1
ATOM 961 O O . ASP A 1 122 ? 14.961 12.203 5.172 1 97.56 122 ASP A O 1
ATOM 965 N N . GLU A 1 123 ? 13.977 10.844 3.678 1 96.81 123 GLU A N 1
ATOM 966 C CA . GLU A 1 123 ? 13.219 11.938 3.084 1 96.81 123 GLU A CA 1
ATOM 967 C C . GLU A 1 123 ? 12.266 12.562 4.094 1 96.81 123 GLU A C 1
ATOM 969 O O . GLU A 1 123 ? 12.102 13.789 4.141 1 96.81 123 GLU A O 1
ATOM 974 N N . MET A 1 124 ? 11.625 11.719 4.922 1 97 124 MET A N 1
ATOM 975 C CA . MET A 1 124 ? 10.68 12.203 5.914 1 97 124 MET A CA 1
ATOM 976 C C . MET A 1 124 ? 11.398 12.984 7.016 1 97 124 MET A C 1
ATOM 978 O O . MET A 1 124 ? 10.867 13.969 7.523 1 97 124 MET A O 1
ATOM 982 N N . HIS A 1 125 ? 12.547 12.57 7.363 1 92.19 125 HIS A N 1
ATOM 983 C CA . HIS A 1 125 ? 13.281 13.18 8.461 1 92.19 125 HIS A CA 1
ATOM 984 C C . HIS A 1 125 ? 14.141 14.352 7.977 1 92.19 125 HIS A C 1
ATOM 986 O O . HIS A 1 125 ? 14.812 15 8.773 1 92.19 125 HIS A O 1
ATOM 992 N N . GLY A 1 126 ? 14.07 14.648 6.664 1 84.81 126 GLY A N 1
ATOM 993 C CA . GLY A 1 126 ? 14.875 15.727 6.113 1 84.81 126 GLY A CA 1
ATOM 994 C C . GLY A 1 126 ? 16.344 15.375 5.965 1 84.81 126 GLY A C 1
ATOM 995 O O . GLY A 1 126 ? 17.188 16.25 5.844 1 84.81 126 GLY A O 1
ATOM 996 N N . ARG A 1 127 ? 16.828 14.07 6.246 1 68.5 127 ARG A N 1
ATOM 997 C CA . ARG A 1 127 ? 18.203 13.641 6.137 1 68.5 127 ARG A CA 1
ATOM 998 C C . ARG A 1 127 ? 18.562 13.32 4.688 1 68.5 127 ARG A C 1
ATOM 1000 O O . ARG A 1 127 ? 17.844 12.586 4.012 1 68.5 127 ARG A O 1
ATOM 1007 N N . ARG A 1 128 ? 18.906 14.305 3.82 1 55.62 128 ARG A N 1
ATOM 1008 C CA . ARG A 1 128 ? 19.297 14.047 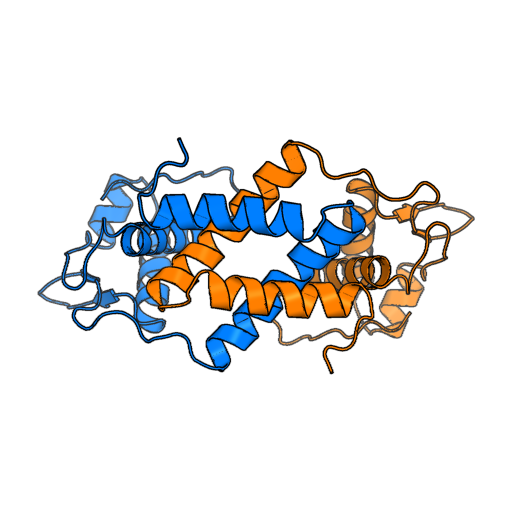2.439 1 55.62 128 ARG A CA 1
ATOM 1009 C C . ARG A 1 128 ? 20.484 13.086 2.377 1 55.62 128 ARG A C 1
ATOM 1011 O O . ARG A 1 128 ? 21.375 13.141 3.227 1 55.62 128 ARG A O 1
ATOM 1018 N N . VAL A 1 129 ? 20.328 11.695 1.948 1 45.88 129 VAL A N 1
ATOM 1019 C CA . VAL A 1 129 ? 21.469 10.812 1.733 1 45.88 129 VAL A CA 1
ATOM 1020 C C . VAL A 1 129 ? 22.516 11.508 0.873 1 45.88 129 VAL A C 1
ATOM 1022 O O . VAL A 1 129 ? 22.234 11.922 -0.255 1 45.88 129 V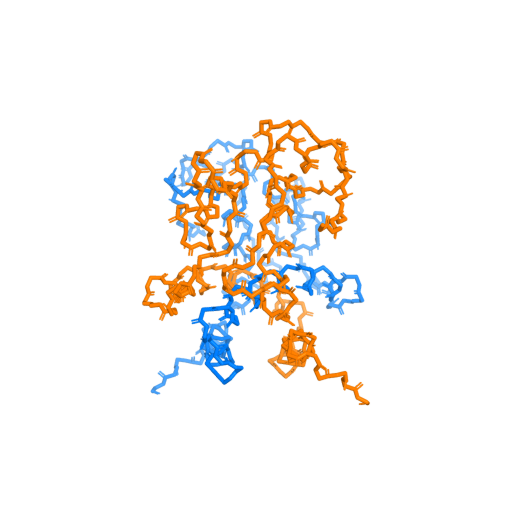AL A O 1
ATOM 1025 N N . GLU A 1 130 ? 23.578 12.133 1.362 1 35.66 130 GLU A N 1
ATOM 1026 C CA . GLU A 1 130 ? 24.75 12.391 0.527 1 35.66 130 GLU A CA 1
ATOM 1027 C C . GLU A 1 130 ? 25.25 11.109 -0.136 1 35.66 130 GLU A C 1
ATOM 1029 O O . GLU A 1 130 ? 25.109 10.016 0.425 1 35.66 130 GLU A O 1
ATOM 1034 N N . MET B 1 1 ? -6.426 -25.156 -5.52 1 65.5 1 MET B N 1
ATOM 1035 C CA . MET B 1 1 ? -5.867 -23.953 -4.93 1 65.5 1 MET B CA 1
ATOM 1036 C C . MET B 1 1 ? -6.879 -23.281 -4.004 1 65.5 1 MET B C 1
ATOM 1038 O O . MET B 1 1 ? -8.047 -23.109 -4.363 1 65.5 1 MET B O 1
ATOM 1042 N N . LEU B 1 2 ? -6.535 -23.156 -2.691 1 76.81 2 LEU B N 1
ATOM 1043 C CA . LEU B 1 2 ? -7.484 -22.656 -1.701 1 76.81 2 LEU B CA 1
ATOM 1044 C C . LEU B 1 2 ? -7.234 -21.188 -1.389 1 76.81 2 LEU B C 1
ATOM 1046 O O . LEU B 1 2 ? -6.207 -20.844 -0.803 1 76.81 2 LEU B O 1
ATOM 1050 N N . LEU B 1 3 ? -7.965 -20.328 -2.08 1 92.94 3 LEU B N 1
ATOM 1051 C CA . LEU B 1 3 ? -7.918 -18.906 -1.774 1 92.94 3 LEU B CA 1
ATOM 1052 C C . LEU B 1 3 ? -8.969 -18.531 -0.729 1 92.94 3 LEU B C 1
ATOM 1054 O O . LEU B 1 3 ? -10.062 -19.109 -0.713 1 92.94 3 LEU B O 1
ATOM 1058 N N . ALA B 1 4 ? -8.641 -17.766 0.172 1 94.38 4 ALA B N 1
ATOM 1059 C CA . ALA B 1 4 ? -9.562 -17.234 1.174 1 94.38 4 ALA B CA 1
ATOM 1060 C C . ALA B 1 4 ? -9.984 -15.805 0.844 1 94.38 4 ALA B C 1
ATOM 1062 O O . ALA B 1 4 ? -9.18 -14.875 0.958 1 94.38 4 ALA B O 1
ATOM 1063 N N . ILE B 1 5 ? -11.312 -15.703 0.512 1 96.69 5 ILE B N 1
ATOM 1064 C CA . ILE B 1 5 ? -11.797 -14.398 0.07 1 96.69 5 ILE B CA 1
ATOM 1065 C C . ILE B 1 5 ? -12.633 -13.758 1.177 1 96.69 5 ILE B C 1
ATOM 1067 O O . ILE B 1 5 ? -13.492 -14.406 1.773 1 96.69 5 ILE B O 1
ATOM 1071 N N . ASP B 1 6 ? -12.336 -12.562 1.488 1 96.5 6 ASP B N 1
ATOM 1072 C CA . ASP B 1 6 ? -13.109 -11.789 2.451 1 96.5 6 ASP B CA 1
ATOM 1073 C C . ASP B 1 6 ? -14.055 -10.82 1.743 1 96.5 6 ASP B C 1
ATOM 1075 O O . ASP B 1 6 ? -13.633 -9.758 1.28 1 96.5 6 ASP B O 1
ATOM 1079 N N . LEU B 1 7 ? -15.312 -11.117 1.778 1 95 7 LEU B N 1
ATOM 1080 C CA . LEU B 1 7 ? -16.312 -10.344 1.056 1 95 7 LEU B CA 1
ATOM 1081 C C . LEU B 1 7 ? -16.609 -9.023 1.77 1 95 7 LEU B C 1
ATOM 1083 O O . LEU B 1 7 ? -17.234 -8.133 1.197 1 95 7 LEU B O 1
ATOM 1087 N N . GLN B 1 8 ? -16.125 -8.852 2.947 1 95.38 8 GLN B N 1
ATOM 1088 C CA . GLN B 1 8 ? -16.406 -7.648 3.727 1 95.38 8 GLN B CA 1
ATOM 1089 C C . GLN B 1 8 ? -15.242 -6.672 3.672 1 95.38 8 GLN B C 1
ATOM 1091 O O . GLN B 1 8 ? -15.32 -5.57 4.219 1 95.38 8 GLN B O 1
ATOM 1096 N N . SER B 1 9 ? -14.172 -7.133 3.039 1 95.25 9 SER B N 1
ATOM 1097 C CA . SER B 1 9 ? -12.977 -6.297 2.926 1 95.25 9 SER B CA 1
ATOM 1098 C C . SER B 1 9 ? -13.211 -5.129 1.976 1 95.25 9 SER B C 1
ATOM 1100 O O . SER B 1 9 ? -13.984 -5.242 1.021 1 95.25 9 SER B O 1
ATOM 1102 N N . ASP B 1 10 ? -12.508 -4.031 2.189 1 91.94 10 ASP B N 1
ATOM 1103 C CA . ASP B 1 10 ? -12.539 -2.9 1.269 1 91.94 10 ASP B CA 1
ATOM 1104 C C . ASP B 1 10 ? -11.711 -3.189 0.018 1 91.94 10 ASP B C 1
ATOM 1106 O O . ASP B 1 10 ? -11.805 -2.465 -0.976 1 91.94 10 ASP B O 1
ATOM 1110 N N . GLU B 1 11 ? -11.023 -4.266 0.029 1 95.88 11 GLU B N 1
ATOM 1111 C CA . GLU B 1 11 ? -10.219 -4.656 -1.122 1 95.88 11 GLU B CA 1
ATOM 1112 C C . GLU B 1 11 ? -11.047 -5.41 -2.154 1 95.88 11 GLU B C 1
ATOM 1114 O O . GLU B 1 11 ? -11.719 -6.387 -1.824 1 95.88 11 GLU B O 1
ATOM 1119 N N . PRO B 1 12 ? -10.938 -4.953 -3.379 1 97.06 12 PRO B N 1
ATOM 1120 C CA . PRO B 1 12 ? -11.672 -5.688 -4.406 1 97.06 12 PRO B CA 1
ATOM 1121 C C . PRO B 1 12 ? -11.305 -7.168 -4.453 1 97.06 12 PRO B C 1
ATOM 1123 O O . PRO B 1 12 ? -10.141 -7.523 -4.25 1 97.06 12 PRO B O 1
ATOM 1126 N N . ILE B 1 13 ? -12.195 -7.93 -4.805 1 97.56 13 ILE B N 1
ATOM 1127 C CA . ILE B 1 13 ? -12.039 -9.383 -4.793 1 97.56 13 ILE B CA 1
ATOM 1128 C C . ILE B 1 13 ? -10.945 -9.789 -5.777 1 97.56 13 ILE B C 1
ATOM 1130 O O . ILE B 1 13 ? -10.125 -10.664 -5.48 1 97.56 13 ILE B O 1
ATOM 1134 N N . TYR B 1 14 ? -10.922 -9.133 -6.977 1 98.25 14 TYR B N 1
ATOM 1135 C CA . TYR B 1 14 ? -9.914 -9.508 -7.953 1 98.25 14 TYR B CA 1
ATOM 1136 C C . TYR B 1 14 ? -8.508 -9.219 -7.43 1 98.25 14 TYR B C 1
ATOM 1138 O O . TYR B 1 14 ? -7.562 -9.945 -7.73 1 98.25 14 TYR B O 1
ATOM 1146 N N . THR B 1 15 ? -8.398 -8.195 -6.609 1 98.25 15 THR B N 1
ATOM 1147 C CA . THR B 1 15 ? -7.117 -7.867 -6.008 1 98.25 15 THR B CA 1
ATOM 1148 C C . THR B 1 15 ? -6.719 -8.914 -4.969 1 98.25 15 THR B C 1
ATOM 1150 O O . THR B 1 15 ? -5.551 -9.297 -4.879 1 98.25 15 THR B O 1
ATOM 1153 N N . GLN B 1 16 ? -7.668 -9.375 -4.223 1 98.25 16 GLN B N 1
ATOM 1154 C CA . GLN B 1 16 ? -7.41 -10.438 -3.254 1 98.25 16 GLN B CA 1
ATOM 1155 C C . GLN B 1 16 ? -6.898 -11.703 -3.943 1 98.25 16 GLN B C 1
ATOM 1157 O O . GLN B 1 16 ? -5.957 -12.336 -3.467 1 98.25 16 GLN B O 1
ATOM 1162 N N . ILE B 1 17 ? -7.508 -11.992 -5.047 1 98.19 17 ILE B N 1
ATOM 1163 C CA . ILE B 1 17 ? -7.102 -13.164 -5.812 1 98.19 17 ILE B CA 1
ATOM 1164 C C . ILE B 1 17 ? -5.668 -12.992 -6.309 1 98.19 17 ILE B C 1
ATOM 1166 O O . ILE B 1 17 ? -4.82 -13.859 -6.098 1 98.19 17 ILE B O 1
ATOM 1170 N N . CYS B 1 18 ? -5.414 -11.805 -6.875 1 98.56 18 CYS B N 1
ATOM 1171 C CA . CYS B 1 18 ? -4.066 -11.523 -7.355 1 98.56 18 CYS B CA 1
ATOM 1172 C C .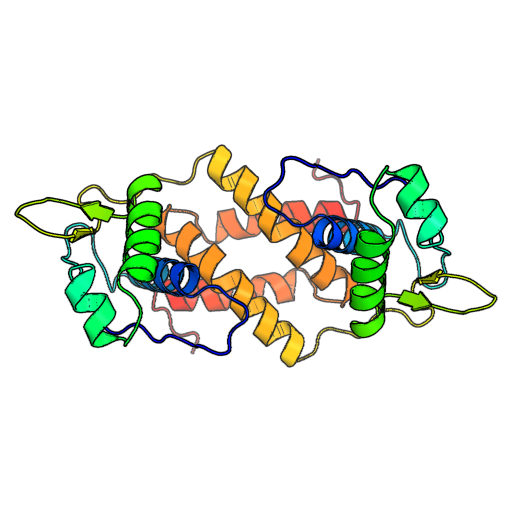 CYS B 1 18 ? -3.047 -11.648 -6.23 1 98.56 18 CYS B C 1
ATOM 1174 O O . CYS B 1 18 ? -2.045 -12.352 -6.367 1 98.56 18 CYS B O 1
ATOM 1176 N N . ASN B 1 19 ? -3.357 -11.023 -5.141 1 98.56 19 ASN B N 1
ATOM 1177 C CA . ASN B 1 19 ? -2.424 -10.969 -4.023 1 98.56 19 ASN B CA 1
ATOM 1178 C C . ASN B 1 19 ? -2.145 -12.359 -3.459 1 98.56 19 ASN B C 1
ATOM 1180 O O . ASN B 1 19 ? -1.004 -12.68 -3.125 1 98.56 19 ASN B O 1
ATOM 1184 N N . GLN B 1 20 ? -3.113 -13.172 -3.359 1 98.12 20 GLN B N 1
ATOM 1185 C CA . GLN B 1 20 ? -2.938 -14.5 -2.771 1 98.12 20 GLN B CA 1
ATOM 1186 C C . GLN B 1 20 ? -2.15 -15.414 -3.705 1 98.12 20 GLN B C 1
ATOM 1188 O O . GLN B 1 20 ? -1.364 -16.25 -3.248 1 98.12 20 GLN B O 1
ATOM 1193 N N . ILE B 1 21 ? -2.34 -15.266 -5.008 1 98 21 ILE B N 1
ATOM 1194 C CA . ILE B 1 21 ? -1.562 -16.047 -5.957 1 98 21 ILE B CA 1
ATOM 1195 C C . ILE B 1 21 ? -0.097 -15.625 -5.906 1 98 21 ILE B C 1
ATOM 1197 O O . ILE B 1 21 ? 0.798 -16.469 -5.832 1 98 21 ILE B O 1
ATOM 1201 N N . ILE B 1 22 ? 0.121 -14.344 -5.84 1 98.44 22 ILE B N 1
ATOM 1202 C CA . ILE B 1 22 ? 1.48 -13.82 -5.773 1 98.44 22 ILE B CA 1
ATOM 1203 C C . ILE B 1 22 ? 2.135 -14.25 -4.461 1 98.44 22 ILE B C 1
ATOM 1205 O O . ILE B 1 22 ? 3.309 -14.633 -4.441 1 98.44 22 ILE B O 1
ATOM 1209 N N . GLU B 1 23 ? 1.38 -14.188 -3.402 1 98.06 23 GLU B N 1
ATOM 1210 C CA . GLU B 1 23 ? 1.884 -14.656 -2.113 1 98.06 23 GLU B CA 1
ATOM 1211 C C . GLU B 1 23 ? 2.254 -16.141 -2.166 1 98.06 23 GLU B C 1
ATOM 1213 O O . GLU B 1 23 ? 3.271 -16.547 -1.605 1 98.06 23 GLU B O 1
ATOM 1218 N N . GLY B 1 24 ? 1.414 -16.922 -2.822 1 97.25 24 GLY B N 1
ATOM 1219 C CA . GLY B 1 24 ? 1.733 -18.328 -3.014 1 97.25 24 GLY B CA 1
ATOM 1220 C C . GLY B 1 24 ? 3.021 -18.547 -3.783 1 97.25 24 GLY B C 1
ATOM 1221 O O . GLY B 1 24 ? 3.789 -19.453 -3.469 1 97.25 24 GLY B O 1
ATOM 1222 N N . MET B 1 25 ? 3.248 -17.719 -4.75 1 97.56 25 MET B N 1
ATOM 1223 C CA . MET B 1 25 ? 4.492 -17.797 -5.508 1 97.56 25 MET B CA 1
ATOM 1224 C C . MET B 1 25 ? 5.684 -17.406 -4.633 1 97.56 25 MET B C 1
ATOM 1226 O O . MET B 1 25 ? 6.715 -18.078 -4.652 1 97.56 25 MET B O 1
ATOM 1230 N N . ALA B 1 26 ? 5.488 -16.375 -3.869 1 97.88 26 ALA B N 1
ATOM 1231 C CA . ALA B 1 26 ? 6.555 -15.891 -2.998 1 97.88 26 ALA B CA 1
ATOM 1232 C C . ALA B 1 26 ? 6.949 -16.938 -1.968 1 97.88 26 ALA B C 1
ATOM 1234 O O . ALA B 1 26 ? 8.133 -17.109 -1.654 1 97.88 26 ALA B O 1
ATOM 1235 N N . LYS B 1 27 ? 5.969 -17.672 -1.527 1 97.31 27 LYS B N 1
ATOM 1236 C CA . LYS B 1 27 ? 6.18 -18.703 -0.508 1 97.31 27 LYS B CA 1
ATOM 1237 C C . LYS B 1 27 ? 6.641 -20.016 -1.134 1 97.31 27 LYS B C 1
ATOM 1239 O O . LYS B 1 27 ? 6.852 -21 -0.429 1 97.31 27 LYS B O 1
ATOM 1244 N N . ARG B 1 28 ? 6.688 -20.094 -2.416 1 96.19 28 ARG B N 1
ATOM 1245 C CA . ARG B 1 28 ? 7.094 -21.25 -3.197 1 96.19 28 ARG B CA 1
ATOM 1246 C C . ARG B 1 28 ? 6.074 -22.375 -3.076 1 96.19 28 ARG B C 1
ATOM 1248 O O . ARG B 1 28 ? 6.422 -23.547 -3.199 1 96.19 28 ARG B O 1
ATOM 1255 N N . GLU B 1 29 ? 4.895 -22 -2.764 1 96.12 29 GLU B N 1
ATOM 1256 C CA . GLU B 1 29 ? 3.785 -22.953 -2.816 1 96.12 29 GLU B CA 1
ATOM 1257 C C . GLU B 1 29 ? 3.287 -23.141 -4.246 1 96.12 29 GLU B C 1
ATOM 1259 O O . GLU B 1 29 ? 2.633 -24.125 -4.555 1 96.12 29 GLU B O 1
ATOM 1264 N N . LEU B 1 30 ? 3.512 -22.141 -5.074 1 96.75 30 LEU B N 1
ATOM 1265 C CA . LEU B 1 30 ? 3.254 -22.141 -6.512 1 96.75 30 LEU B CA 1
ATOM 1266 C C . LEU B 1 30 ? 4.543 -21.922 -7.293 1 96.75 30 LEU B C 1
ATOM 1268 O O . LEU B 1 30 ? 5.18 -20.875 -7.172 1 96.75 30 LEU B O 1
ATOM 1272 N N . LEU B 1 31 ? 4.883 -22.828 -8.102 1 96.88 31 LEU B N 1
ATOM 1273 C CA . LEU B 1 31 ? 6.148 -22.797 -8.828 1 96.88 31 LEU B CA 1
ATOM 1274 C C . LEU B 1 31 ? 5.922 -22.562 -10.312 1 96.88 31 LEU B C 1
ATOM 1276 O O . LEU B 1 31 ? 4.824 -22.797 -10.828 1 96.88 31 LEU B O 1
ATOM 1280 N N . PRO B 1 32 ? 6.961 -22.047 -11 1 97 32 PRO B N 1
ATOM 1281 C CA . PRO B 1 32 ? 6.832 -21.891 -12.453 1 97 32 PRO B CA 1
ATOM 1282 C C . PRO B 1 32 ? 6.375 -23.172 -13.148 1 97 32 PRO B C 1
ATOM 1284 O O . PRO B 1 32 ? 6.879 -24.266 -12.852 1 97 32 PRO B O 1
ATOM 1287 N N . GLY B 1 33 ? 5.395 -23 -13.922 1 95.94 33 GLY B N 1
ATOM 1288 C CA . GLY B 1 33 ? 4.891 -24.141 -14.672 1 95.94 33 GLY B CA 1
ATOM 1289 C C . GLY B 1 33 ? 3.715 -24.828 -14 1 95.94 33 GLY B C 1
ATOM 1290 O O . GLY B 1 33 ? 3.004 -25.609 -14.633 1 95.94 33 GLY B O 1
ATOM 1291 N N . ASP B 1 34 ? 3.445 -24.531 -12.703 1 96.5 34 ASP B N 1
ATOM 1292 C CA . ASP B 1 34 ? 2.316 -25.141 -12 1 96.5 34 ASP B CA 1
ATOM 1293 C C . ASP B 1 34 ? 0.991 -24.734 -12.641 1 96.5 34 ASP B C 1
ATOM 1295 O O . ASP B 1 34 ? 0.825 -23.578 -13.07 1 96.5 34 ASP B O 1
ATOM 1299 N N . LYS B 1 35 ? 0.059 -25.625 -12.57 1 96.19 35 LYS B N 1
ATOM 1300 C CA . LYS B 1 35 ? -1.272 -25.344 -13.102 1 96.19 35 LYS B CA 1
ATOM 1301 C C . LYS B 1 35 ? -2.129 -24.609 -12.07 1 96.19 35 LYS B C 1
ATOM 1303 O O . LYS B 1 35 ? -2.055 -24.891 -10.875 1 96.19 35 LYS B O 1
ATOM 1308 N N . LEU B 1 36 ? -2.869 -23.656 -12.555 1 97 36 LEU B N 1
ATOM 1309 C CA . LEU B 1 36 ? -3.932 -23.016 -11.789 1 97 36 LEU B CA 1
ATOM 1310 C C . LEU B 1 36 ? -5.305 -23.438 -12.305 1 97 36 LEU B C 1
ATOM 1312 O O . LEU B 1 36 ? -5.441 -23.844 -13.461 1 97 36 LEU B O 1
ATOM 1316 N N . PRO B 1 37 ? -6.32 -23.422 -11.43 1 95.88 37 PRO B N 1
ATOM 1317 C CA . PRO B 1 37 ? -7.664 -23.719 -11.922 1 95.88 37 PRO B CA 1
ATOM 1318 C C . PRO B 1 37 ? -8.109 -22.781 -13.039 1 95.88 37 PRO B C 1
ATOM 1320 O O . PRO B 1 37 ? -7.617 -21.656 -13.133 1 95.88 37 PRO B O 1
ATOM 1323 N N . SER B 1 38 ? -9.031 -23.266 -13.797 1 95.12 38 SER B N 1
ATOM 1324 C CA . SER B 1 38 ? -9.641 -22.391 -14.789 1 95.12 38 SER B CA 1
ATOM 1325 C C . SER B 1 38 ? -10.445 -21.281 -14.125 1 95.12 38 SER B C 1
ATOM 1327 O O . SER B 1 38 ? -10.773 -21.359 -12.945 1 95.12 38 SER B O 1
ATOM 1329 N N . VAL B 1 39 ? -10.742 -20.234 -14.914 1 95.38 39 VAL B N 1
ATOM 1330 C CA . VAL B 1 39 ? -11.555 -19.125 -14.422 1 95.38 39 VAL B CA 1
ATOM 1331 C C . VAL B 1 39 ? -12.867 -19.672 -13.852 1 95.38 39 VAL B C 1
ATOM 1333 O O . VAL B 1 39 ? -13.25 -19.328 -12.734 1 95.38 39 VAL B O 1
ATOM 1336 N N . ARG B 1 40 ? -13.516 -20.578 -14.625 1 93.69 40 ARG B N 1
ATOM 1337 C CA . ARG B 1 40 ? -14.805 -21.125 -14.219 1 93.69 40 ARG B CA 1
ATOM 1338 C C . ARG B 1 40 ? -14.664 -22 -12.977 1 93.69 40 ARG B C 1
ATOM 1340 O O . ARG B 1 40 ? -15.461 -21.891 -12.047 1 93.69 40 ARG B O 1
ATOM 1347 N N . SER B 1 41 ? -13.664 -22.828 -12.953 1 94.88 41 SER B N 1
ATOM 1348 C CA . SER B 1 41 ? -13.453 -23.734 -11.828 1 94.88 41 SER B CA 1
ATOM 1349 C C . SER B 1 41 ? -13.117 -22.969 -10.555 1 94.88 41 SER B C 1
ATOM 1351 O O . SER B 1 41 ? -13.648 -23.281 -9.484 1 94.88 41 SER B O 1
ATOM 1353 N N . LEU B 1 42 ? -12.273 -21.953 -10.641 1 95.31 42 LEU B N 1
ATOM 1354 C CA . LEU B 1 42 ? -11.906 -21.156 -9.461 1 95.31 42 LEU B CA 1
ATOM 1355 C C . LEU B 1 42 ? -13.109 -20.391 -8.93 1 95.31 42 LEU B C 1
ATOM 1357 O O . LEU B 1 42 ? -13.344 -20.359 -7.723 1 95.31 42 LEU B O 1
ATOM 1361 N N . GLY B 1 43 ? -13.789 -19.75 -9.859 1 95.88 43 GLY B N 1
ATOM 1362 C CA . GLY B 1 43 ? -14.992 -19.047 -9.453 1 95.88 43 GLY B CA 1
ATOM 1363 C C . GLY B 1 43 ? -15.961 -19.938 -8.688 1 95.88 43 GLY B C 1
ATOM 1364 O O . GLY B 1 43 ? -16.5 -19.516 -7.652 1 95.88 43 GLY B O 1
ATOM 1365 N N . ALA B 1 44 ? -16.172 -21.188 -9.18 1 94.62 44 ALA B N 1
ATOM 1366 C CA . ALA B 1 44 ? -17.062 -22.156 -8.539 1 94.62 44 ALA B CA 1
ATOM 1367 C C . ALA B 1 44 ? -16.531 -22.578 -7.168 1 94.62 44 ALA B C 1
ATOM 1369 O O . ALA B 1 44 ? -17.297 -22.656 -6.199 1 94.62 44 ALA B O 1
ATOM 1370 N N . ASP B 1 45 ? -15.312 -22.766 -7.062 1 92.62 45 ASP B N 1
ATOM 1371 C CA . ASP B 1 45 ? -14.672 -23.234 -5.84 1 92.62 45 ASP B CA 1
ATOM 1372 C C . ASP B 1 45 ? -14.805 -22.203 -4.715 1 92.62 45 ASP B C 1
ATOM 1374 O O . ASP B 1 45 ? -15.031 -22.578 -3.559 1 92.62 45 ASP B O 1
ATOM 1378 N N . ILE B 1 46 ? -14.719 -20.875 -5.098 1 92.75 46 ILE B N 1
ATOM 1379 C CA . ILE B 1 46 ? -14.656 -19.875 -4.043 1 92.75 46 ILE B CA 1
ATOM 1380 C C . ILE B 1 46 ? -15.961 -19.078 -4.008 1 92.75 46 ILE B C 1
ATOM 1382 O O . ILE B 1 46 ? -16.125 -18.172 -3.18 1 92.75 46 ILE B O 1
ATOM 1386 N N . GLY B 1 47 ? -16.875 -19.375 -4.992 1 94.75 47 GLY B N 1
ATOM 1387 C CA . GLY B 1 47 ? -18.172 -18.719 -5.012 1 94.75 47 GLY B CA 1
ATOM 1388 C C . GLY B 1 47 ? -18.109 -17.281 -5.488 1 94.75 47 GLY B C 1
ATOM 1389 O O . GLY B 1 47 ? -18.75 -16.406 -4.902 1 94.75 47 GLY B O 1
ATOM 1390 N N . ILE B 1 48 ? -17.281 -17 -6.449 1 95.56 48 ILE B N 1
ATOM 1391 C CA . ILE B 1 48 ? -17.109 -15.656 -6.996 1 95.56 48 ILE B CA 1
ATOM 1392 C C . ILE B 1 48 ? -17.453 -15.656 -8.484 1 95.56 48 ILE B C 1
ATOM 1394 O O . ILE B 1 48 ? -17.188 -16.625 -9.188 1 95.56 48 ILE B O 1
ATOM 1398 N N . ASN B 1 49 ? -18.031 -14.633 -8.945 1 95.38 49 ASN B N 1
ATOM 1399 C CA . ASN B 1 49 ? -18.375 -14.469 -10.352 1 95.38 49 ASN B CA 1
ATOM 1400 C C . ASN B 1 49 ? -17.172 -14.672 -11.258 1 95.38 49 ASN B C 1
ATOM 1402 O O . ASN B 1 49 ? -16.078 -14.203 -10.953 1 95.38 49 ASN B O 1
ATOM 1406 N N . PHE B 1 50 ? -17.359 -15.375 -12.367 1 96.06 50 PHE B N 1
ATOM 1407 C CA . PHE B 1 50 ? -16.25 -15.68 -13.273 1 96.06 50 PHE B CA 1
ATOM 1408 C C . PHE B 1 50 ? -15.664 -14.406 -13.859 1 96.06 50 PHE B C 1
ATOM 1410 O O . PHE B 1 50 ? -14.469 -14.336 -14.133 1 96.06 50 PHE B O 1
ATOM 1417 N N . HIS B 1 51 ? -16.422 -13.344 -13.93 1 98 51 HIS B N 1
ATOM 1418 C CA . HIS B 1 51 ? -15.883 -12.102 -14.484 1 98 51 HIS B CA 1
ATOM 1419 C C . HIS B 1 51 ? -14.82 -11.508 -13.562 1 98 51 HIS B C 1
ATOM 1421 O O . HIS B 1 51 ? -13.828 -10.945 -14.031 1 98 51 HIS B O 1
ATOM 1427 N N . THR B 1 52 ? -15.07 -11.633 -12.289 1 98.12 52 THR B N 1
ATOM 1428 C CA . THR B 1 52 ? -14.117 -11.133 -11.297 1 98.12 52 THR B CA 1
ATOM 1429 C C . THR B 1 52 ? -12.828 -11.945 -11.328 1 98.12 52 THR B C 1
ATOM 1431 O O . THR B 1 52 ? -11.734 -11.383 -11.305 1 98.12 52 THR B O 1
ATOM 1434 N N . VAL B 1 53 ? -13 -13.242 -11.43 1 97.62 53 VAL B N 1
ATOM 1435 C CA . VAL B 1 53 ? -11.836 -14.125 -11.516 1 97.62 53 VAL B CA 1
ATOM 1436 C C . VAL B 1 53 ? -11.062 -13.836 -12.805 1 97.62 53 VAL B C 1
ATOM 1438 O O . VAL B 1 53 ? -9.836 -13.75 -12.789 1 97.62 53 VAL B O 1
ATOM 1441 N N . ASN B 1 54 ? -11.805 -13.672 -13.883 1 97.94 54 ASN B N 1
ATOM 1442 C CA . ASN B 1 54 ? -11.172 -13.391 -15.164 1 97.94 54 ASN B CA 1
ATOM 1443 C C . ASN B 1 54 ? -10.375 -12.086 -15.117 1 97.94 54 ASN B C 1
ATOM 1445 O O . ASN B 1 54 ? -9.273 -12 -15.672 1 97.94 54 ASN B O 1
ATOM 1449 N N . LYS B 1 55 ? -10.922 -11.07 -14.492 1 98.5 55 LYS B N 1
ATOM 1450 C CA . LYS B 1 55 ? -10.195 -9.812 -14.32 1 98.5 55 LYS B CA 1
ATOM 1451 C C . LYS B 1 55 ? -8.867 -10.031 -13.609 1 98.5 55 LYS B C 1
ATOM 1453 O O . LYS B 1 55 ? -7.836 -9.508 -14.031 1 98.5 55 LYS B O 1
ATOM 1458 N N . ALA B 1 56 ? -8.875 -10.828 -12.555 1 98.44 56 ALA B N 1
ATOM 1459 C CA . ALA B 1 56 ? -7.656 -11.117 -11.805 1 98.44 56 ALA B CA 1
ATOM 1460 C C . ALA B 1 56 ? -6.637 -11.844 -12.68 1 98.44 56 ALA B C 1
ATOM 1462 O O . ALA B 1 56 ? -5.461 -11.469 -12.711 1 98.44 56 ALA B O 1
ATOM 1463 N N . TYR B 1 57 ? -7.07 -12.836 -13.406 1 98.25 57 TYR B N 1
ATOM 1464 C CA . TYR B 1 57 ? -6.18 -13.625 -14.25 1 98.25 57 TYR B CA 1
ATOM 1465 C C . TYR B 1 57 ? -5.602 -12.781 -15.375 1 98.25 57 TYR B C 1
ATOM 1467 O O . TYR B 1 57 ? -4.434 -12.938 -15.734 1 98.25 57 TYR B O 1
ATOM 1475 N N . GLN B 1 58 ? -6.426 -11.875 -15.891 1 98.38 58 GLN B N 1
ATOM 1476 C CA . GLN B 1 58 ? -5.934 -11.016 -16.953 1 98.38 58 GLN B CA 1
ATOM 1477 C C . GLN B 1 58 ? -4.852 -10.07 -16.438 1 98.38 58 GLN B C 1
ATOM 1479 O O . GLN B 1 58 ? -3.852 -9.828 -17.125 1 98.38 58 GLN B O 1
ATOM 1484 N N . ILE B 1 59 ? -5.043 -9.539 -15.281 1 98.31 59 ILE B N 1
ATOM 1485 C CA . ILE B 1 59 ? -4.047 -8.664 -14.672 1 98.31 59 ILE B CA 1
ATOM 1486 C C . ILE B 1 59 ? -2.754 -9.438 -14.438 1 98.31 59 ILE B C 1
ATOM 1488 O O . ILE B 1 59 ? -1.671 -8.984 -14.805 1 98.31 59 ILE B O 1
ATOM 1492 N N . LEU B 1 60 ? -2.854 -10.633 -13.891 1 98.44 60 LEU B N 1
ATOM 1493 C CA . LEU B 1 60 ? -1.692 -11.477 -13.617 1 98.44 60 LEU B CA 1
ATOM 1494 C C . LEU B 1 60 ? -0.964 -11.836 -14.906 1 98.44 60 LEU B C 1
ATOM 1496 O O . LEU B 1 60 ? 0.268 -11.891 -14.938 1 98.44 60 LEU B O 1
ATOM 1500 N N . LYS B 1 61 ? -1.768 -12.094 -15.953 1 98.19 61 LYS B N 1
ATOM 1501 C CA . LYS B 1 61 ? -1.183 -12.406 -17.25 1 98.19 61 LYS B CA 1
ATOM 1502 C C . LYS B 1 61 ? -0.418 -11.211 -17.812 1 98.19 61 LYS B C 1
ATOM 1504 O O . LYS B 1 61 ? 0.727 -11.344 -18.25 1 98.19 61 LYS B O 1
ATOM 1509 N N . GLN B 1 62 ? -1.028 -10.039 -17.766 1 97.69 62 GLN B N 1
ATOM 1510 C CA . GLN B 1 62 ? -0.427 -8.82 -18.281 1 97.69 62 GLN B CA 1
ATOM 1511 C C . GLN B 1 62 ? 0.871 -8.484 -17.562 1 97.69 62 GLN B C 1
ATOM 1513 O O . GLN B 1 62 ? 1.825 -8 -18.172 1 97.69 62 GLN B O 1
ATOM 1518 N N . GLU B 1 63 ? 0.873 -8.781 -16.281 1 97.19 63 GLU B N 1
ATOM 1519 C CA . GLU B 1 63 ? 2.041 -8.453 -15.469 1 97.19 63 GLU B CA 1
ATOM 1520 C C . GLU B 1 63 ? 3.098 -9.547 -15.555 1 97.19 63 GLU B C 1
ATOM 1522 O O . GLU B 1 63 ? 4.164 -9.445 -14.945 1 97.19 63 GLU B O 1
ATOM 1527 N N . GLY B 1 64 ? 2.775 -10.656 -16.188 1 97.69 64 GLY B N 1
ATOM 1528 C CA . GLY B 1 64 ? 3.756 -11.688 -16.5 1 97.69 64 GLY B CA 1
ATOM 1529 C C . GLY B 1 64 ? 3.838 -12.773 -15.445 1 97.69 64 GLY B C 1
ATOM 1530 O O . GLY B 1 64 ? 4.816 -13.531 -15.398 1 97.69 64 GLY B O 1
ATOM 1531 N N . PHE B 1 65 ? 2.814 -12.906 -14.617 1 98.31 65 PHE B N 1
ATOM 1532 C CA . PHE B 1 65 ? 2.852 -13.898 -13.547 1 98.31 65 PHE B CA 1
ATOM 1533 C C . PHE B 1 65 ? 2.35 -15.25 -14.055 1 98.31 65 PHE B C 1
ATOM 1535 O O . PHE B 1 65 ? 2.818 -16.297 -13.602 1 98.31 65 PHE B O 1
ATOM 1542 N N . ILE B 1 66 ? 1.362 -15.172 -15.016 1 98.19 66 ILE B N 1
ATOM 1543 C CA . ILE B 1 66 ? 0.775 -16.422 -15.484 1 98.19 66 ILE B CA 1
ATOM 1544 C C . ILE B 1 66 ? 0.648 -16.406 -17 1 98.19 66 ILE B C 1
ATOM 1546 O O . ILE B 1 66 ? 0.83 -15.359 -17.641 1 98.19 66 ILE B O 1
ATOM 1550 N N . GLN B 1 67 ? 0.405 -17.562 -17.531 1 97.38 67 GLN B N 1
ATOM 1551 C CA . GLN B 1 67 ? 0.041 -17.75 -18.922 1 97.38 67 GLN B CA 1
ATOM 1552 C C . GLN B 1 67 ? -1.312 -18.438 -19.047 1 97.38 67 GLN B C 1
ATOM 1554 O O . GLN B 1 67 ? -1.633 -19.328 -18.266 1 97.38 67 GLN B O 1
ATOM 1559 N N . ILE B 1 68 ? -2.006 -17.969 -20 1 94.94 68 ILE B N 1
ATOM 1560 C CA . ILE B 1 68 ? -3.295 -18.594 -20.297 1 94.94 68 ILE B CA 1
ATOM 1561 C C . ILE B 1 68 ? -3.258 -19.25 -21.672 1 94.94 68 ILE B C 1
ATOM 1563 O O . ILE B 1 68 ? -2.975 -18.578 -22.672 1 94.94 68 ILE B O 1
ATOM 1567 N N . HIS B 1 69 ? -3.486 -20.531 -21.688 1 90.94 69 HIS B N 1
ATOM 1568 C CA . HIS B 1 69 ? -3.539 -21.281 -22.922 1 90.94 69 HIS B CA 1
ATOM 1569 C C . HIS B 1 69 ? -4.941 -21.828 -23.188 1 90.94 69 HIS B C 1
ATOM 1571 O O . HIS B 1 69 ? -5.582 -22.359 -22.266 1 90.94 69 HIS B O 1
ATOM 1577 N N . ARG B 1 70 ? -5.402 -21.672 -24.328 1 85.88 70 ARG B N 1
ATOM 1578 C CA . ARG B 1 70 ? -6.734 -22.141 -24.703 1 85.88 70 ARG B CA 1
ATOM 1579 C C . ARG B 1 70 ? -6.895 -23.625 -24.438 1 85.88 70 ARG B C 1
ATOM 1581 O O . ARG B 1 70 ? -7.93 -24.062 -23.922 1 85.88 70 ARG B O 1
ATOM 1588 N N . GLN B 1 71 ? -5.883 -24.5 -24.688 1 84.75 71 GLN B N 1
ATOM 1589 C CA . GLN B 1 71 ? -5.996 -25.938 -24.578 1 84.75 71 GLN B CA 1
ATOM 1590 C C . GLN B 1 71 ? -5.371 -26.453 -23.281 1 84.75 71 GLN B C 1
ATOM 1592 O O . GLN B 1 71 ? -5.855 -27.422 -22.688 1 84.75 71 GLN B O 1
ATOM 1597 N N . LYS B 1 72 ? -4.43 -25.688 -22.703 1 84.44 72 LYS B N 1
ATOM 1598 C CA . LYS B 1 72 ? -3.652 -26.203 -21.578 1 84.44 72 LYS B CA 1
ATOM 1599 C C . LYS B 1 72 ? -4.082 -25.547 -20.266 1 84.44 72 LYS B C 1
ATOM 1601 O O . LYS B 1 72 ? -3.656 -25.969 -19.188 1 84.44 72 LYS B O 1
ATOM 1606 N N . GLY B 1 73 ? -4.898 -24.562 -20.422 1 94 73 GLY B N 1
ATOM 1607 C CA . GLY B 1 73 ? -5.375 -23.922 -19.203 1 94 73 GLY B CA 1
ATOM 1608 C C . GLY B 1 73 ? -4.484 -22.797 -18.734 1 94 73 GLY B C 1
ATOM 1609 O O . GLY B 1 73 ? -3.918 -22.062 -19.547 1 94 73 GLY B O 1
ATOM 1610 N N . VAL B 1 74 ? -4.496 -22.562 -17.406 1 96.56 74 VAL B N 1
ATOM 1611 C CA . VAL B 1 74 ? -3.748 -21.469 -16.797 1 96.56 74 VAL B CA 1
ATOM 1612 C C . VAL B 1 74 ? -2.553 -22.031 -16.031 1 96.56 74 VAL B C 1
ATOM 1614 O O . VAL B 1 74 ? -2.693 -22.984 -15.258 1 96.56 74 VAL B O 1
ATOM 1617 N N . VAL B 1 75 ? -1.36 -21.453 -16.25 1 97.25 75 VAL B N 1
ATOM 1618 C CA . VAL B 1 75 ? -0.176 -21.906 -15.539 1 97.25 75 VAL B CA 1
ATOM 1619 C C . VAL B 1 75 ? 0.618 -20.719 -15.016 1 97.25 75 VAL B C 1
ATOM 1621 O O . VAL B 1 75 ? 0.563 -19.625 -15.602 1 97.25 75 VAL B O 1
ATOM 1624 N N . ILE B 1 76 ? 1.274 -20.938 -13.945 1 97.88 76 ILE B N 1
ATOM 1625 C CA . ILE B 1 76 ? 2.281 -19.953 -13.555 1 97.88 76 ILE B CA 1
ATOM 1626 C C . ILE B 1 76 ? 3.318 -19.812 -14.664 1 97.88 76 ILE B C 1
ATOM 1628 O O . ILE B 1 76 ? 3.746 -20.812 -15.258 1 97.88 76 ILE B O 1
ATOM 1632 N N . HIS B 1 77 ? 3.707 -18.609 -14.977 1 97.44 77 HIS B N 1
ATOM 1633 C CA . HIS B 1 77 ? 4.645 -18.406 -16.078 1 97.44 77 HIS B CA 1
ATOM 1634 C C . HIS B 1 77 ? 5.855 -19.328 -15.938 1 97.44 77 HIS B C 1
ATOM 1636 O O . HIS B 1 77 ? 6.582 -19.266 -14.945 1 97.44 77 HIS B O 1
ATOM 1642 N N . PRO B 1 78 ? 6.141 -20.156 -16.891 1 95.75 78 PRO B N 1
ATOM 1643 C CA . PRO B 1 78 ? 7.152 -21.219 -16.766 1 95.75 78 PRO B CA 1
ATOM 1644 C C . PRO B 1 78 ? 8.57 -20.656 -16.641 1 95.75 78 PRO B C 1
ATOM 1646 O O . PRO B 1 78 ? 9.438 -21.297 -16.031 1 95.75 78 PRO B O 1
ATOM 1649 N N . ASP B 1 79 ? 8.859 -19.469 -17.172 1 94.62 79 ASP B N 1
ATOM 1650 C CA . ASP B 1 79 ? 10.195 -18.875 -17.125 1 94.62 79 ASP B CA 1
ATOM 1651 C C . ASP B 1 79 ? 10.359 -18.016 -15.875 1 94.62 79 ASP B C 1
ATOM 1653 O O . ASP B 1 79 ? 11.383 -17.344 -15.711 1 94.62 79 ASP B O 1
ATOM 1657 N N . GLY B 1 80 ? 9.344 -17.984 -15.016 1 93.19 80 GLY B N 1
ATOM 1658 C CA . GLY B 1 80 ? 9.359 -17.094 -13.867 1 93.19 80 GLY B CA 1
ATOM 1659 C C . GLY B 1 80 ? 8.898 -15.68 -14.195 1 93.19 80 GLY B C 1
ATOM 1660 O O . GLY B 1 80 ? 8.406 -15.43 -15.297 1 93.19 80 GLY B O 1
ATOM 1661 N N . VAL B 1 81 ? 9 -14.836 -13.195 1 94.88 81 VAL B N 1
ATOM 1662 C CA . VAL B 1 81 ? 8.57 -13.453 -13.352 1 94.88 81 VAL B CA 1
ATOM 1663 C C . VAL B 1 81 ? 9.789 -12.555 -13.562 1 94.88 81 VAL B C 1
ATOM 1665 O O . VAL B 1 81 ? 10.875 -12.844 -13.055 1 94.88 81 VAL B O 1
ATOM 1668 N N . ALA B 1 82 ? 9.586 -11.547 -14.312 1 95.75 82 ALA B N 1
ATOM 1669 C CA . ALA B 1 82 ? 10.68 -10.602 -14.555 1 95.75 82 ALA B CA 1
ATOM 1670 C C . ALA B 1 82 ? 11.195 -10.016 -13.242 1 95.75 82 ALA B C 1
ATOM 1672 O O . ALA B 1 82 ? 10.406 -9.711 -12.344 1 95.75 82 ALA B O 1
ATOM 1673 N N . LYS B 1 83 ? 12.508 -9.891 -13.195 1 97.44 83 LYS B N 1
ATOM 1674 C CA . LYS B 1 83 ? 13.109 -9.258 -12.023 1 97.44 83 LYS B CA 1
ATOM 1675 C C . LYS B 1 83 ? 12.711 -7.793 -11.922 1 97.44 83 LYS B C 1
ATOM 1677 O O . LYS B 1 83 ? 12.383 -7.16 -12.93 1 97.44 83 LYS B O 1
ATOM 1682 N N . ALA B 1 84 ? 12.742 -7.328 -10.719 1 98.12 84 ALA B N 1
ATOM 1683 C CA . ALA B 1 84 ? 12.398 -5.922 -10.492 1 98.12 84 ALA B CA 1
ATOM 1684 C C . ALA B 1 84 ? 13.297 -5.004 -11.32 1 98.12 84 ALA B C 1
ATOM 1686 O O . ALA B 1 84 ? 14.523 -5.145 -11.305 1 98.12 84 ALA B O 1
ATOM 1687 N N . ASP B 1 85 ? 12.703 -4.102 -12.023 1 97.5 85 ASP B N 1
ATOM 1688 C CA . ASP B 1 85 ? 13.438 -3.094 -12.781 1 97.5 85 ASP B CA 1
ATOM 1689 C C . ASP B 1 85 ? 13.195 -1.697 -12.211 1 97.5 85 ASP B C 1
ATOM 1691 O O . ASP B 1 85 ? 12.602 -1.552 -11.141 1 97.5 85 ASP B O 1
ATOM 1695 N N . GLU B 1 86 ? 13.633 -0.694 -12.891 1 97.56 86 GLU B N 1
ATOM 1696 C CA . GLU B 1 86 ? 13.531 0.671 -12.383 1 97.56 86 GLU B CA 1
ATOM 1697 C C . GLU B 1 86 ? 12.07 1.095 -12.234 1 97.56 86 GLU B C 1
ATOM 1699 O O . GLU B 1 86 ? 11.719 1.807 -11.289 1 97.56 86 GLU B O 1
ATOM 1704 N N . LEU B 1 87 ? 11.312 0.641 -13.172 1 96.56 87 LEU B N 1
ATOM 1705 C CA . LEU B 1 87 ? 9.898 0.996 -13.133 1 96.56 87 LEU B CA 1
ATOM 1706 C C . LEU B 1 87 ? 9.219 0.372 -11.922 1 96.56 87 LEU B C 1
ATOM 1708 O O . LEU B 1 87 ? 8.398 1.02 -11.258 1 96.56 87 LEU B O 1
ATOM 1712 N N . PHE B 1 88 ? 9.602 -0.912 -11.648 1 97.38 88 PHE B N 1
ATOM 1713 C CA . PHE B 1 88 ? 9.047 -1.577 -10.477 1 97.38 88 PHE B CA 1
ATOM 1714 C C . PHE B 1 88 ? 9.414 -0.818 -9.203 1 97.38 88 PHE B C 1
ATOM 1716 O O . PHE B 1 88 ? 8.555 -0.575 -8.359 1 97.38 88 PHE B O 1
ATOM 1723 N N . PHE B 1 89 ? 10.633 -0.368 -9.07 1 98.12 89 PHE B N 1
ATOM 1724 C CA . PHE B 1 89 ? 11.086 0.297 -7.848 1 98.12 89 PHE B CA 1
ATOM 1725 C C . PHE B 1 89 ? 10.414 1.66 -7.699 1 98.12 89 PHE B C 1
ATOM 1727 O O . PHE B 1 89 ? 10.102 2.084 -6.586 1 98.12 89 PHE B O 1
ATOM 1734 N N . THR B 1 90 ? 10.227 2.34 -8.828 1 97.5 90 THR B N 1
ATOM 1735 C CA . THR B 1 90 ? 9.523 3.615 -8.781 1 97.5 90 THR B CA 1
ATOM 1736 C C . THR B 1 90 ? 8.094 3.426 -8.266 1 97.5 90 THR B C 1
ATOM 1738 O O . THR B 1 90 ? 7.633 4.188 -7.414 1 97.5 90 THR B O 1
ATOM 1741 N N . LYS B 1 91 ? 7.426 2.393 -8.742 1 97 91 LYS B N 1
ATOM 1742 C CA . LYS B 1 91 ? 6.074 2.086 -8.289 1 97 91 LYS B CA 1
ATOM 1743 C C . LYS B 1 91 ? 6.062 1.698 -6.812 1 97 91 LYS B C 1
ATOM 1745 O O . LYS B 1 91 ? 5.18 2.121 -6.062 1 97 91 LYS B O 1
ATOM 1750 N N . LEU B 1 92 ? 7.047 0.877 -6.434 1 98.12 92 LEU B N 1
ATOM 1751 C CA . LEU B 1 92 ? 7.172 0.444 -5.047 1 98.12 92 LEU B CA 1
ATOM 1752 C C . LEU B 1 92 ? 7.359 1.639 -4.117 1 98.12 92 LEU B C 1
ATOM 1754 O O . LEU B 1 92 ? 6.695 1.733 -3.082 1 98.12 92 LEU B O 1
ATOM 1758 N N . GLN B 1 93 ? 8.227 2.547 -4.477 1 98.06 93 GLN B N 1
ATOM 1759 C CA . GLN B 1 93 ? 8.469 3.742 -3.678 1 98.06 93 GLN B CA 1
ATOM 1760 C C . GLN B 1 93 ? 7.195 4.57 -3.521 1 98.06 93 GLN B C 1
ATOM 1762 O O . GLN B 1 93 ? 6.895 5.055 -2.43 1 98.06 93 GLN B O 1
ATOM 1767 N N . THR B 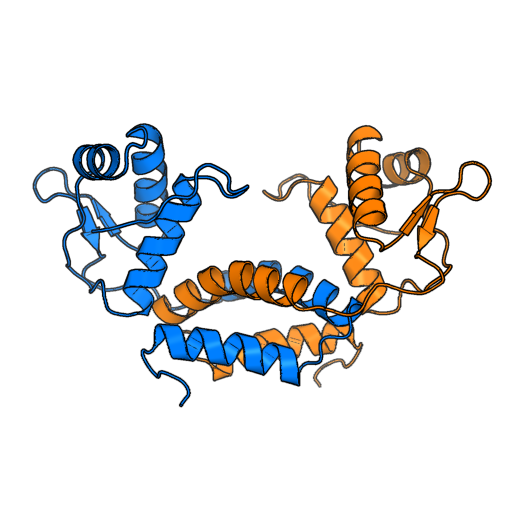1 94 ? 6.484 4.652 -4.645 1 97.25 94 THR B N 1
ATOM 1768 C CA . THR B 1 94 ? 5.25 5.43 -4.641 1 97.25 94 THR B CA 1
ATOM 1769 C C . THR B 1 94 ? 4.234 4.828 -3.676 1 97.25 94 THR B C 1
ATOM 1771 O O . THR B 1 94 ? 3.506 5.555 -3 1 97.25 94 THR B O 1
ATOM 1774 N N . LYS B 1 95 ? 4.191 3.512 -3.564 1 97.81 95 LYS B N 1
ATOM 1775 C CA . LYS B 1 95 ? 3.252 2.822 -2.686 1 97.81 95 LYS B CA 1
ATOM 1776 C C . LYS B 1 95 ? 3.725 2.859 -1.235 1 97.81 95 LYS B C 1
ATOM 1778 O O . LYS B 1 95 ? 2.91 2.93 -0.313 1 97.81 95 LYS B O 1
ATOM 1783 N N . LEU B 1 96 ? 5.02 2.855 -1.005 1 98.69 96 LEU B N 1
ATOM 1784 C CA . LEU B 1 96 ? 5.582 2.799 0.34 1 98.69 96 LEU B CA 1
ATOM 1785 C C . LEU B 1 96 ? 5.582 4.18 0.987 1 98.69 96 LEU B C 1
ATOM 1787 O O . LEU B 1 96 ? 5.465 4.297 2.209 1 98.69 96 LEU B O 1
ATOM 1791 N N . LYS B 1 97 ? 5.668 5.234 0.198 1 98.5 97 LYS B N 1
ATOM 1792 C CA . LYS B 1 97 ? 5.852 6.59 0.712 1 98.5 97 LYS B CA 1
ATOM 1793 C C . LYS B 1 97 ? 4.719 6.977 1.658 1 98.5 97 LYS B C 1
ATOM 1795 O O . LYS B 1 97 ? 4.965 7.379 2.797 1 98.5 97 LYS B O 1
ATOM 1800 N N . PRO B 1 98 ? 3.455 6.773 1.225 1 98.38 98 PRO B N 1
ATOM 1801 C CA . PRO B 1 98 ? 2.387 7.145 2.154 1 98.38 98 PRO B CA 1
ATOM 1802 C C . PRO B 1 98 ? 2.354 6.266 3.4 1 98.38 98 PRO B C 1
ATOM 1804 O O . PRO B 1 98 ? 1.996 6.734 4.484 1 98.38 98 PRO B O 1
ATOM 1807 N N . LEU B 1 99 ? 2.676 5.016 3.299 1 98.75 99 LEU B N 1
ATOM 1808 C CA . LEU B 1 99 ? 2.693 4.113 4.445 1 98.75 99 LEU B CA 1
ATOM 1809 C C . LEU B 1 99 ? 3.764 4.531 5.449 1 98.75 99 LEU B C 1
ATOM 1811 O O . LEU B 1 99 ? 3.518 4.543 6.656 1 98.75 99 LEU B O 1
ATOM 1815 N N . ILE B 1 100 ? 4.922 4.91 4.957 1 98.88 100 ILE B N 1
ATOM 1816 C CA . ILE B 1 100 ? 6.027 5.312 5.82 1 98.88 100 ILE B CA 1
ATOM 1817 C C . ILE B 1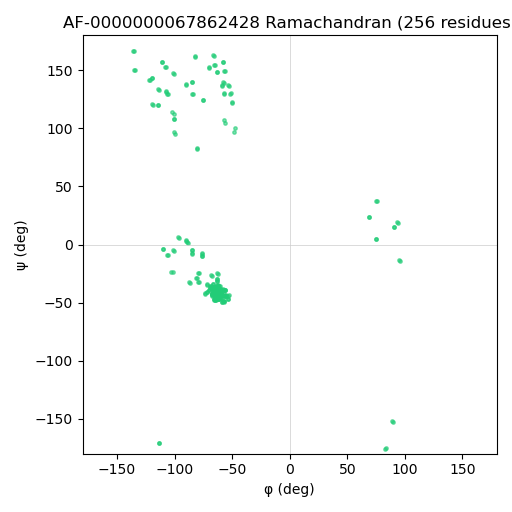 100 ? 5.73 6.676 6.438 1 98.88 100 ILE B C 1
ATOM 1819 O O . ILE B 1 100 ? 5.98 6.895 7.625 1 98.88 100 ILE B O 1
ATOM 1823 N N . ALA B 1 101 ? 5.164 7.586 5.652 1 98.62 101 ALA B N 1
ATOM 1824 C CA . ALA B 1 101 ? 4.801 8.898 6.176 1 98.62 101 ALA B CA 1
ATOM 1825 C C . ALA B 1 101 ? 3.855 8.773 7.367 1 98.62 101 ALA B C 1
ATOM 1827 O O . ALA B 1 101 ? 4.082 9.383 8.414 1 98.62 101 ALA B O 1
ATOM 1828 N N . GLU B 1 102 ? 2.832 7.965 7.168 1 98.56 102 GLU B N 1
ATOM 1829 C CA . GLU B 1 102 ? 1.893 7.793 8.273 1 98.56 102 GLU B CA 1
ATOM 1830 C C . GLU B 1 102 ? 2.564 7.129 9.469 1 98.56 102 GLU B C 1
ATOM 1832 O O . GLU B 1 102 ? 2.303 7.496 10.617 1 98.56 102 GLU B O 1
ATOM 1837 N N . SER B 1 103 ? 3.391 6.152 9.188 1 98.75 103 SER B N 1
ATOM 1838 C CA . SER B 1 103 ? 4.129 5.48 10.258 1 98.75 103 SER B CA 1
ATOM 1839 C C . SER B 1 103 ? 4.973 6.473 11.047 1 98.75 103 SER B C 1
ATOM 1841 O O . SER B 1 103 ? 4.988 6.438 12.281 1 98.75 103 SER B O 1
ATOM 1843 N N . VAL B 1 104 ? 5.641 7.379 10.367 1 98.31 104 VAL B N 1
ATOM 1844 C CA . VAL B 1 104 ? 6.48 8.383 11.016 1 98.31 104 VAL B CA 1
ATOM 1845 C C . VAL B 1 104 ? 5.621 9.297 11.883 1 98.31 104 VAL B C 1
ATOM 1847 O O . VAL B 1 104 ? 5.953 9.562 13.039 1 98.31 104 VAL B O 1
ATOM 1850 N N . VAL B 1 105 ? 4.508 9.711 11.344 1 97.94 105 VAL B N 1
ATOM 1851 C CA . VAL B 1 105 ? 3.631 10.633 12.062 1 97.94 105 VAL B CA 1
ATOM 1852 C C . VAL B 1 105 ? 3.115 9.961 13.336 1 97.94 105 VAL B C 1
ATOM 1854 O O . VAL B 1 105 ? 2.955 10.617 14.367 1 97.94 105 VAL B O 1
ATOM 1857 N N . ARG B 1 106 ? 3 8.633 13.273 1 98.19 106 ARG B N 1
ATOM 1858 C CA . ARG B 1 106 ? 2.449 7.898 14.406 1 98.19 106 ARG B CA 1
ATOM 1859 C C . ARG B 1 106 ? 3.562 7.352 15.297 1 98.19 106 ARG B C 1
ATOM 1861 O O . ARG B 1 106 ? 3.312 6.516 16.172 1 98.19 106 ARG B O 1
ATOM 1868 N N . GLY B 1 107 ? 4.789 7.691 15.016 1 97.5 107 GLY B N 1
ATOM 1869 C CA . GLY B 1 107 ? 5.891 7.418 15.922 1 97.5 107 GLY B CA 1
ATOM 1870 C C . GLY B 1 107 ? 6.555 6.078 15.664 1 97.5 107 GLY B C 1
ATOM 1871 O O . GLY B 1 107 ? 7.289 5.566 16.516 1 97.5 107 GLY B O 1
ATOM 1872 N N . VAL B 1 108 ? 6.289 5.484 14.531 1 98.19 108 VAL B N 1
ATOM 1873 C CA . VAL B 1 108 ? 6.957 4.238 14.172 1 98.19 108 VAL B CA 1
ATOM 1874 C C . VAL B 1 108 ? 8.398 4.527 13.75 1 98.19 108 VAL B C 1
ATOM 1876 O O . VAL B 1 108 ? 8.633 5.324 12.836 1 98.19 108 VAL B O 1
ATOM 1879 N N . THR B 1 109 ? 9.328 3.896 14.375 1 97.25 109 THR B N 1
ATOM 1880 C CA . THR B 1 109 ? 10.734 4.098 14.062 1 97.25 109 THR B CA 1
ATOM 1881 C C . THR B 1 109 ? 11.148 3.26 12.859 1 97.25 109 THR B C 1
ATOM 1883 O O . THR B 1 109 ? 10.445 2.324 12.477 1 97.25 109 THR B O 1
ATOM 1886 N N . GLU B 1 110 ? 12.25 3.686 12.32 1 97.12 110 GLU B N 1
ATOM 1887 C CA . GLU B 1 110 ? 12.812 2.887 11.242 1 97.12 110 GLU B CA 1
ATOM 1888 C C . GLU B 1 110 ? 13.062 1.448 11.688 1 97.12 110 GLU B C 1
ATOM 1890 O O . GLU B 1 110 ? 12.812 0.507 10.93 1 97.12 110 GLU B O 1
ATOM 1895 N N . GLU B 1 111 ? 13.516 1.298 12.898 1 97.38 111 GLU B N 1
ATOM 1896 C CA . GLU B 1 111 ? 13.789 -0.025 13.453 1 97.38 111 GLU B CA 1
ATOM 1897 C C . GLU B 1 111 ? 12.523 -0.87 13.523 1 97.38 111 GLU B C 1
ATOM 1899 O O . GLU B 1 111 ? 12.531 -2.045 13.148 1 97.38 111 GLU B O 1
ATOM 1904 N N . LYS B 1 112 ? 11.477 -0.302 14.023 1 97.94 112 LYS B N 1
ATOM 1905 C CA . LYS B 1 112 ? 10.219 -1.034 14.125 1 97.94 112 LYS B CA 1
ATOM 1906 C C . LYS B 1 112 ? 9.664 -1.371 12.75 1 97.94 112 LYS B C 1
ATOM 1908 O O . LYS B 1 112 ? 9.133 -2.465 12.531 1 97.94 112 LYS B O 1
ATOM 1913 N N . TRP B 1 113 ? 9.773 -0.393 11.805 1 98.38 113 TRP B N 1
ATOM 1914 C CA . TRP B 1 113 ? 9.375 -0.627 10.422 1 98.38 113 TRP B CA 1
ATOM 1915 C C . TRP B 1 113 ? 10.109 -1.836 9.844 1 98.38 113 TRP B C 1
ATOM 1917 O O . TRP B 1 113 ? 9.492 -2.697 9.211 1 98.38 113 TRP B O 1
ATOM 1927 N N . LEU B 1 114 ? 11.383 -1.915 10.109 1 97.12 114 LEU B N 1
ATOM 1928 C CA . LEU B 1 114 ? 12.211 -3.012 9.609 1 97.12 114 LEU B CA 1
ATOM 1929 C C . LEU B 1 114 ? 11.797 -4.336 10.242 1 97.12 114 LEU B C 1
ATOM 1931 O O . LEU B 1 114 ? 11.781 -5.371 9.578 1 97.12 114 LEU B O 1
ATOM 1935 N N . GLU B 1 115 ? 11.492 -4.301 11.484 1 97.81 115 GLU B N 1
ATOM 1936 C CA . GLU B 1 115 ? 11.047 -5.508 12.18 1 97.81 115 GLU B CA 1
ATOM 1937 C C . GLU B 1 115 ? 9.773 -6.066 11.555 1 97.81 115 GLU B C 1
ATOM 1939 O O . GLU B 1 115 ? 9.664 -7.277 11.336 1 97.81 115 GLU B O 1
ATOM 1944 N N . VAL B 1 116 ? 8.859 -5.18 11.266 1 98.31 116 VAL B N 1
ATOM 1945 C CA . VAL B 1 116 ? 7.598 -5.598 10.664 1 98.31 116 VAL B CA 1
ATOM 1946 C C . VAL B 1 116 ? 7.852 -6.184 9.281 1 98.31 116 VAL B C 1
ATOM 1948 O O . VAL B 1 116 ? 7.336 -7.254 8.945 1 98.31 116 VAL B O 1
ATOM 1951 N N . SER B 1 117 ? 8.656 -5.453 8.477 1 98.56 117 SER B N 1
ATOM 1952 C CA . SER B 1 117 ? 8.984 -5.926 7.137 1 98.56 117 SER B CA 1
ATOM 1953 C C . SER B 1 117 ? 9.68 -7.281 7.184 1 98.56 117 SER B C 1
ATOM 1955 O O . SER B 1 117 ? 9.352 -8.18 6.41 1 98.56 117 SER B O 1
ATOM 1957 N N . LYS B 1 118 ? 10.641 -7.438 8.125 1 97.75 118 LYS B N 1
ATOM 1958 C CA . LYS B 1 118 ? 11.414 -8.672 8.25 1 97.75 118 LYS B CA 1
ATOM 1959 C C . LYS B 1 118 ? 10.508 -9.852 8.602 1 97.75 118 LYS B C 1
ATOM 1961 O O . LYS B 1 118 ? 10.703 -10.961 8.094 1 97.75 118 LYS B O 1
ATOM 1966 N N . ALA B 1 119 ? 9.617 -9.609 9.461 1 97.88 119 ALA B N 1
ATOM 1967 C CA . ALA B 1 119 ? 8.68 -10.672 9.836 1 97.88 119 ALA B CA 1
ATOM 1968 C C . ALA B 1 119 ? 7.918 -11.18 8.617 1 97.88 119 ALA B C 1
ATOM 1970 O O . ALA B 1 119 ? 7.699 -12.383 8.469 1 97.88 119 ALA B O 1
ATOM 1971 N N . ILE B 1 120 ? 7.547 -10.289 7.73 1 98.38 120 ILE B N 1
ATOM 1972 C CA . ILE B 1 120 ? 6.793 -10.672 6.539 1 98.38 120 ILE B CA 1
ATOM 1973 C C . ILE B 1 120 ? 7.715 -11.391 5.551 1 98.38 120 ILE B C 1
ATOM 1975 O O . ILE B 1 120 ? 7.328 -12.391 4.949 1 98.38 120 ILE B O 1
ATOM 1979 N N . PHE B 1 121 ? 8.93 -10.891 5.383 1 98.38 121 PHE B N 1
ATOM 1980 C CA . PHE B 1 121 ? 9.906 -11.578 4.547 1 98.38 121 PHE B CA 1
ATOM 1981 C C . PHE B 1 121 ? 10.125 -13.008 5.023 1 98.38 121 PHE B C 1
ATOM 1983 O O . PHE B 1 121 ? 10.188 -13.938 4.211 1 98.38 121 PHE B O 1
ATOM 1990 N N . ASP B 1 122 ? 10.25 -13.141 6.355 1 97.5 122 ASP B N 1
ATOM 1991 C CA . ASP B 1 122 ? 10.445 -14.469 6.93 1 97.5 122 ASP B CA 1
ATOM 1992 C C . ASP B 1 122 ? 9.273 -15.391 6.598 1 97.5 122 ASP B C 1
ATOM 1994 O O . ASP B 1 122 ? 9.469 -16.578 6.309 1 97.5 122 ASP B O 1
ATOM 1998 N N . GLU B 1 123 ? 8.109 -14.812 6.664 1 96.75 123 GLU B N 1
ATOM 1999 C CA . GLU B 1 123 ? 6.918 -15.578 6.309 1 96.75 123 GLU B CA 1
ATOM 2000 C C . GLU B 1 123 ? 6.977 -16.047 4.855 1 96.75 123 GLU B C 1
ATOM 2002 O O . GLU B 1 123 ? 6.598 -17.172 4.547 1 96.75 123 GLU B O 1
ATOM 2007 N N . MET B 1 124 ? 7.465 -15.172 3.975 1 97 124 MET B N 1
ATOM 2008 C CA . MET B 1 124 ? 7.555 -15.516 2.559 1 97 124 MET B CA 1
ATOM 2009 C C . MET B 1 124 ? 8.602 -16.594 2.324 1 97 124 MET B C 1
ATOM 2011 O O . MET B 1 124 ? 8.422 -17.469 1.474 1 97 124 MET B O 1
ATOM 2015 N N . HIS B 1 125 ? 9.656 -16.562 3.059 1 92.38 125 HIS B N 1
ATOM 2016 C CA . HIS B 1 125 ? 10.766 -17.5 2.857 1 92.38 125 HIS B CA 1
ATOM 2017 C C . HIS B 1 125 ? 10.57 -18.766 3.672 1 92.38 125 HIS B C 1
ATOM 2019 O O . HIS B 1 125 ? 11.406 -19.672 3.623 1 92.38 125 HIS B O 1
ATOM 2025 N N . GLY B 1 126 ? 9.422 -18.859 4.41 1 85.19 126 GLY B N 1
ATOM 2026 C CA . GLY B 1 126 ? 9.164 -20.031 5.227 1 85.19 126 GLY B CA 1
ATOM 2027 C C . GLY B 1 126 ? 9.992 -20.078 6.492 1 85.19 126 GLY B C 1
ATOM 2028 O O . GLY B 1 126 ? 10.156 -21.141 7.098 1 85.19 126 GLY B O 1
ATOM 2029 N N . ARG B 1 127 ? 10.836 -19.016 6.867 1 69 127 ARG B N 1
ATOM 2030 C CA . ARG B 1 127 ? 11.672 -18.969 8.062 1 69 127 ARG B CA 1
ATOM 2031 C C . ARG B 1 127 ? 10.844 -18.578 9.289 1 69 127 ARG B C 1
ATOM 2033 O O . ARG B 1 127 ? 10.07 -17.625 9.242 1 69 127 ARG B O 1
ATOM 2040 N N . ARG B 1 128 ? 10.125 -19.5 9.984 1 56.06 128 ARG B N 1
ATOM 2041 C CA . ARG B 1 128 ? 9.367 -19.188 11.188 1 56.06 128 ARG B CA 1
ATOM 2042 C C . ARG B 1 128 ? 10.258 -18.562 12.258 1 56.06 128 ARG B C 1
ATOM 2044 O O . ARG B 1 128 ? 11.414 -18.969 12.422 1 56.06 128 ARG B O 1
ATOM 2051 N N . VAL B 1 129 ? 10.211 -17.109 12.555 1 46.06 129 VAL B N 1
ATOM 2052 C CA . VAL B 1 129 ? 10.961 -16.516 13.664 1 46.06 129 VAL B CA 1
ATOM 2053 C C . VAL B 1 129 ? 10.734 -17.344 14.93 1 46.06 129 VAL B C 1
ATOM 2055 O O . VAL B 1 129 ? 9.594 -17.531 15.367 1 46.06 129 VAL B O 1
ATOM 2058 N N . GLU B 1 130 ? 11.602 -18.234 15.375 1 35.47 130 GLU B N 1
ATOM 2059 C CA . GLU B 1 130 ? 11.586 -18.656 16.781 1 35.47 130 GLU B CA 1
ATOM 2060 C C . GLU B 1 130 ? 11.648 -17.453 17.719 1 35.47 130 GLU B C 1
ATOM 2062 O O . GLU B 1 130 ? 12.25 -16.422 17.375 1 35.47 130 GLU B O 1
#

Organism: Listeria monocytogenes serovar 1/2a (strain ATCC BAA-679 / EGD-e) (NCBI:txid169963)

Nearest PDB structures (foldseek):
  4ham-assembly1_A-2  TM=8.955E-01  e=2.469E-10  Listeria monocytogenes EGD-e
  4u0y-assembly1_A  TM=9.480E-01  e=7.472E-06  Bacillus subtilis subsp. subtilis str. 168
  4wwc-assembly1_B  TM=9.094E-01  e=7.973E-06  Bacillus subtilis subsp. subtilis str. 168
  4tv7-assembly2_C  TM=8.204E-01  e=1.978E-05  Bacillus subtilis subsp. subtilis str. 168
  3tqn-assembly2_B  TM=6.571E-01  e=4.446E-06  Coxiella burnetii

InterPro domains:
  IPR000524 Transcription regulator HTH, GntR [PF00392] (14-76)
  IPR000524 Transcription regulator HTH, GntR [PS50949] (11-79)
  IPR000524 Transcription regulator HTH, GntR [SM00345] (17-76)
  IPR000524 Transcription regulator HTH, GntR [cd07377] (12-76)
  IPR036388 Winged helix-like DNA-binding domain superfamily [G3DSA:1.10.10.10] (10-127)
  IPR036390 Winged helix DNA-binding domain superfamily [SSF46785] (6-80)

Secondary structure (DSSP, 8-state):
------TTSSS-HHHHHHHHHHHHHHTTSS-TT-EE--HHHHHHHHT--HHHHHHHHHHHHHTTSEEEETTTEEEE-TT-PPPP-HHHHHHHHHHHHHHHHHHHHTT--HHHHHHHHHHHHHHHHT----/------TTSSS-HHHHHHHHHHHHHHTTSS-TT-EE--HHHHHHHHT--HHHHHHHHHHHHHTTSEEEETTTEEEE-TT-PPPP-HHHHHHHHHHHHHHHHHHHHTT--HHHHHHHHHHHHHHHHT----

Foldseek 3Di:
DDQDADPPDPDQRLVSVLVVVVLCVLLVVAAAFAADDALVVVCVVHVHDSVSSVVSLVVCVVQQQWDADPPPGIGGHNVHGDDDDPVNVVVVCVVVVVVVVVCVVVPNDPVNVVVVVVCVNCVSPVNHPD/DDQDADPPDPDQRLVSVLVVVVLCVLLVVAAAFAADDALVVVCVVHVHDSVSSVVSLVVCVVQQQWDADPPPGIGGHNVHGDDDDPVNVVVVCVVVVVVVVVCVVVPNDPVNVVVVVVCVSCVSPVNHPD

pLDDT: mean 94.77, std 8.99, range [35.47, 98.88]

Radius of gyration: 20.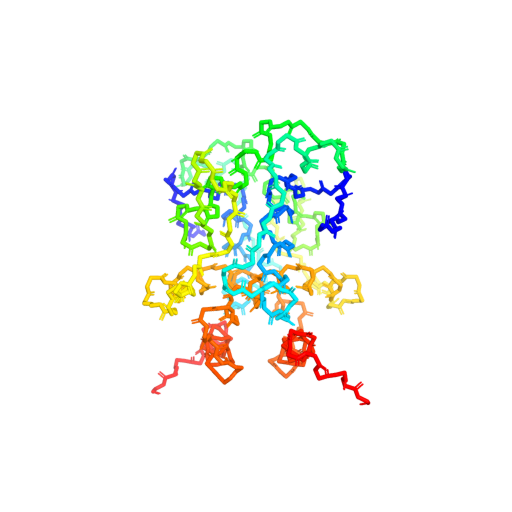7 Å; Cα contacts (8 Å, |Δi|>4): 313; chains: 2; bounding box: 43×56×45 Å

Solvent-accessible surface area (backbone atoms only — not comparable to full-atom values): 14323 Å² total; per-residue (Å²): 136,91,74,87,82,63,89,84,49,92,60,55,66,34,55,52,52,43,40,52,53,40,38,31,38,30,48,62,77,43,47,60,53,38,76,46,70,46,46,65,56,44,14,62,76,69,72,44,60,44,68,46,41,41,52,23,51,50,52,36,34,75,75,37,51,30,41,79,39,96,89,78,37,28,25,31,18,64,89,47,49,69,62,68,47,72,68,51,50,54,53,48,50,63,62,43,45,52,57,50,20,49,34,44,52,19,66,50,45,71,66,57,51,48,52,56,53,48,55,49,51,26,56,32,70,68,47,76,85,126,135,90,74,86,81,61,89,83,51,92,58,56,65,34,54,52,53,44,41,52,53,39,38,31,38,30,47,61,75,43,47,61,54,37,75,48,69,44,47,64,56,45,13,64,74,68,71,44,61,44,67,46,41,41,53,22,51,50,51,35,35,75,72,38,49,31,42,81,37,94,89,78,37,29,25,30,21,64,89,47,50,71,63,69,46,72,67,51,51,54,52,49,50,63,63,45,45,52,56,50,20,48,35,44,51,18,67,50,44,72,67,56,53,48,51,55,52,48,54,50,52,27,57,32,72,67,48,76,85,126